Protein AF-0000000079406672 (afdb_homodimer)

Foldseek 3Di:
DPPPPPPPPPPPPPPPQDDKDKDFDDDDDDDPQQAKDKGKIFIDQVQPDQPKWKWKWWDDVPDDIDTQATPQFHGDPPHDPQWGWHDDRRMIMIMGGRDDPRSPTDMDIDTDRDDD/DPPPPPPPPPPPPPPPQDDKDKDFDDDDDDDPQQAKDKGKIFIDQPQPDQPKWKWKWWDDVPDDIDTQATPQFHGDPPHDPQWGWHDDRRMIMIMGGRDDPRSPTDMDIDTDRDDD

Radius of gyration: 20.67 Å; Cα contacts (8 Å, |Δi|>4): 565; chains: 2; bounding box: 34×95×64 Å

Organism: Sphenodon punctatus (NCBI:txid8508)

pLDDT: mean 76.9, std 18.08, range [41.56, 97.5]

Sequence (232 aa):
MAQTLLLLMLLTYCSDSSSQQLLSQKSQEVVSPGGTVTLSCILSSGAIGDGNHPLWLQQRQGSVPRLLVYATSTRATGVPERFTGSRSGNTMSLTITGALAEDDADYYCSVWTGSAMAQTLLLLMLLTYCSDSSSQQLLSQKSQEVVSPGGTVTLSCILSSGAIGDGNHPLWLQQRQGSVPRLLVYATSTRATGVPERFTGSRSGNTMSLTITGALAEDDADYYCSVWTGSA

Solvent-accessible surface area (backbone atoms only — not comparable to full-atom values): 12573 Å² total; per-residue (Å²): 134,82,77,76,76,75,74,76,74,74,73,72,76,74,51,68,60,49,71,20,37,33,35,15,40,28,28,65,46,85,66,58,72,57,31,73,50,75,49,47,36,34,43,37,78,85,43,63,44,98,80,46,51,44,35,34,34,40,28,39,88,96,49,76,70,39,74,40,29,32,75,43,52,40,64,35,91,90,51,62,83,42,56,45,37,40,73,57,94,49,36,36,35,43,34,34,47,58,32,49,77,84,54,50,27,39,32,28,42,28,40,56,20,29,34,58,132,82,76,75,75,75,74,74,75,73,75,71,76,73,50,67,58,50,70,22,36,34,35,14,39,28,28,63,46,87,67,59,74,57,32,71,49,75,48,48,34,34,41,38,80,84,44,63,45,98,80,46,50,45,36,34,35,40,29,38,87,96,49,76,70,40,73,38,28,32,75,42,53,41,63,36,91,91,51,62,83,42,55,45,37,39,74,56,94,50,36,37,36,42,35,33,45,57,33,50,79,84,56,50,26,39,32,29,43,28,40,59,21,28,34,57

Secondary structure (DSSP, 8-state):
------------------EEEEEEE-EE----TT--EEEEEEE-GGG--TT-PPPEEEE-TTS--EEEEETTTEEPTT--TTEEEEEETTEEEEEESS--GGG-SEEEEEEEEEE-/------------------EEEEEEE-EE----TT--EEEEEEE-GGG--TT-PPPEEEE-TTS--EEEEETTTEEPTT--TTEEEEEETTEEEEEESS--GGG-SEEEEEEEEEE-

Structure (mmCIF, N/CA/C/O backbone):
data_AF-0000000079406672-model_v1
#
loop_
_entity.id
_entity.type
_entity.pdbx_description
1 polymer 'Ig-like domain-containing protein'
#
loop_
_atom_site.group_PDB
_atom_site.id
_atom_site.type_symbol
_atom_site.label_atom_id
_atom_site.label_alt_id
_atom_site.label_comp_id
_atom_site.label_asym_id
_atom_site.label_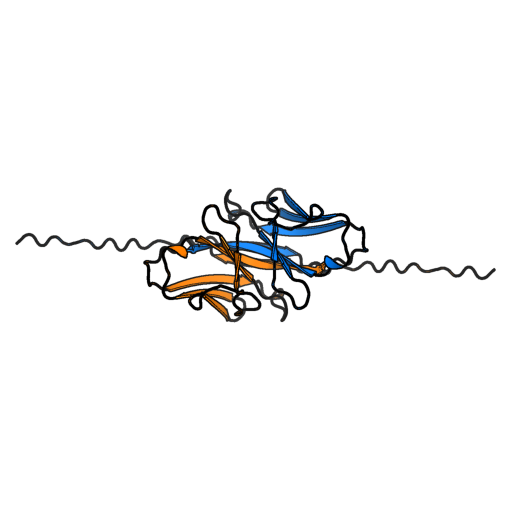entity_id
_atom_site.label_seq_id
_atom_site.pdbx_PDB_ins_code
_atom_site.Cartn_x
_atom_site.Cartn_y
_atom_site.Cartn_z
_atom_site.occupancy
_atom_site.B_iso_or_equiv
_atom_site.auth_seq_id
_atom_site.auth_comp_id
_atom_site.auth_asym_id
_atom_site.auth_atom_id
_atom_site.pdbx_PDB_model_num
ATOM 1 N N . MET A 1 1 ? 4.117 49.25 30.875 1 48.66 1 MET A N 1
ATOM 2 C CA . MET A 1 1 ? 3.543 48.594 29.703 1 48.66 1 MET A CA 1
ATOM 3 C C . MET A 1 1 ? 4.43 47.438 29.219 1 48.66 1 MET A C 1
ATOM 5 O O . MET A 1 1 ? 5.492 47.688 28.641 1 48.66 1 MET A O 1
ATOM 9 N N . ALA A 1 2 ? 4.543 46.375 29.984 1 54.47 2 ALA A N 1
ATO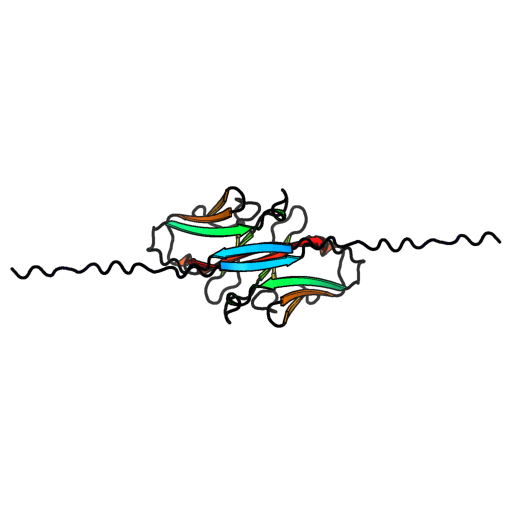M 10 C CA . ALA A 1 2 ? 5.379 45.188 29.766 1 54.47 2 ALA A CA 1
ATOM 11 C C . ALA A 1 2 ? 4.973 44.469 28.5 1 54.47 2 ALA A C 1
ATOM 13 O O . ALA A 1 2 ? 3.816 44.062 28.344 1 54.47 2 ALA A O 1
ATOM 14 N N . GLN A 1 3 ? 5.547 44.875 27.344 1 57.75 3 GLN A N 1
ATOM 15 C CA . GLN A 1 3 ? 5.367 44.219 26.062 1 57.75 3 GLN A CA 1
ATOM 16 C C . GLN A 1 3 ? 5.707 42.719 26.156 1 57.75 3 GLN A C 1
ATOM 18 O O . GLN A 1 3 ? 6.828 42.375 26.531 1 57.75 3 GLN A O 1
ATOM 23 N N . THR A 1 4 ? 4.773 41.844 26.641 1 55.16 4 THR A N 1
ATOM 24 C CA . THR A 1 4 ? 4.934 40.406 26.516 1 55.16 4 THR A CA 1
ATOM 25 C C . THR A 1 4 ? 5.262 40 25.078 1 55.16 4 THR A C 1
ATOM 27 O O . THR A 1 4 ? 4.461 40.25 24.172 1 55.16 4 THR A O 1
ATOM 30 N N . LEU A 1 5 ? 6.5 40.125 24.656 1 52.69 5 LEU A N 1
ATOM 31 C CA . LEU A 1 5 ? 6.965 39.5 23.422 1 52.69 5 LEU A CA 1
ATOM 32 C C . LEU A 1 5 ? 6.496 38.031 23.344 1 52.69 5 LEU A C 1
ATOM 34 O O . LEU A 1 5 ? 6.895 37.188 24.156 1 52.69 5 LEU A O 1
ATOM 38 N N . LEU A 1 6 ? 5.191 37.844 23.031 1 50.66 6 LEU A N 1
ATOM 39 C CA . LEU A 1 6 ? 4.738 36.531 22.641 1 50.66 6 LEU A CA 1
ATOM 40 C C . LEU A 1 6 ? 5.684 35.906 21.609 1 50.66 6 LEU A C 1
ATOM 42 O O . LEU A 1 6 ? 5.77 36.375 20.484 1 50.66 6 LEU A O 1
ATOM 46 N N . LEU A 1 7 ? 6.863 35.5 22.047 1 48.69 7 LEU A N 1
ATOM 47 C CA . LEU A 1 7 ? 7.711 34.656 21.219 1 48.69 7 LEU A CA 1
ATOM 48 C C . LEU A 1 7 ? 6.91 33.5 20.609 1 48.69 7 LEU A C 1
ATOM 50 O O . LEU A 1 7 ? 6.453 32.625 21.328 1 48.69 7 LEU A O 1
ATOM 54 N N . LEU A 1 8 ? 6.145 33.812 19.516 1 47.94 8 LEU A N 1
ATOM 55 C CA . LEU A 1 8 ? 5.594 32.75 18.672 1 47.94 8 LEU A CA 1
ATOM 56 C C . LEU A 1 8 ? 6.672 31.75 18.266 1 47.94 8 LEU A C 1
ATOM 58 O O . LEU A 1 8 ? 7.574 32.094 17.5 1 47.94 8 LEU A O 1
ATOM 62 N N . MET A 1 9 ? 7.125 30.906 19.172 1 43.91 9 MET A N 1
ATOM 63 C CA . MET A 1 9 ? 7.98 29.781 18.781 1 43.91 9 MET A CA 1
ATOM 64 C C . MET A 1 9 ? 7.438 29.078 17.547 1 43.91 9 MET A C 1
ATOM 66 O O . MET A 1 9 ? 6.383 28.453 17.594 1 43.91 9 MET A O 1
ATOM 70 N N . LEU A 1 10 ? 7.703 29.656 16.391 1 44.91 10 LEU A N 1
ATOM 71 C CA . LEU A 1 10 ? 7.523 28.891 15.164 1 44.91 10 LEU A CA 1
ATOM 72 C C . LEU A 1 10 ? 8.242 27.547 15.258 1 44.91 10 LEU A C 1
ATOM 74 O O . LEU A 1 10 ? 9.477 27.5 15.273 1 44.91 10 LEU A O 1
ATOM 78 N N . LEU A 1 11 ? 7.773 26.594 16.094 1 41.75 11 LEU A N 1
ATOM 79 C CA . LEU A 1 11 ? 8.258 25.219 15.977 1 41.75 11 LEU A CA 1
ATOM 80 C C . LEU A 1 11 ? 8.438 24.844 14.508 1 41.75 11 LEU A C 1
ATOM 82 O O . LEU A 1 11 ? 7.457 24.719 13.766 1 41.75 11 LEU A O 1
ATOM 86 N N . THR A 1 12 ? 9.484 25.297 13.906 1 42.12 12 THR A N 1
ATOM 87 C CA . THR A 1 12 ? 9.883 24.703 12.633 1 42.12 12 THR A CA 1
ATOM 88 C C . THR A 1 12 ? 10.047 23.203 12.766 1 42.12 12 THR A C 1
ATOM 90 O O . THR A 1 12 ? 10.875 22.719 13.539 1 42.12 12 THR A O 1
ATOM 93 N N . TYR A 1 13 ? 8.914 22.438 12.812 1 41.59 13 TYR A N 1
ATOM 94 C CA . TYR A 1 13 ? 8.977 21 12.617 1 41.59 13 TYR A CA 1
ATOM 95 C C . TYR A 1 13 ? 9.992 20.641 11.539 1 41.59 13 TYR A C 1
ATOM 97 O O . TYR A 1 13 ? 9.82 21 10.367 1 41.59 13 TYR A O 1
ATOM 105 N N . CYS A 1 14 ? 11.273 20.562 11.898 1 43.53 14 CYS A N 1
ATOM 106 C CA . CYS A 1 14 ? 12.305 19.984 11.047 1 43.53 14 CYS A CA 1
ATOM 107 C C . CYS A 1 14 ? 11.93 18.562 10.602 1 43.53 14 CYS A C 1
ATOM 109 O O . CYS A 1 14 ? 11.789 17.672 11.438 1 43.53 14 CYS A O 1
ATOM 111 N N . SER A 1 15 ? 11.109 18.469 9.609 1 45.41 15 SER A N 1
ATOM 112 C CA . SER A 1 15 ? 10.836 17.188 8.969 1 45.41 15 SER A CA 1
ATOM 113 C C . SER A 1 15 ? 12.125 16.453 8.625 1 45.41 15 SER A C 1
ATOM 115 O O . SER A 1 15 ? 12.93 16.953 7.832 1 45.41 15 SER A O 1
ATOM 117 N N . ASP A 1 16 ? 12.852 15.891 9.625 1 46.66 16 ASP A N 1
ATOM 118 C CA . ASP A 1 16 ? 13.922 14.969 9.266 1 46.66 16 ASP A CA 1
ATOM 119 C C . ASP A 1 16 ? 13.484 14.008 8.164 1 46.66 16 ASP A C 1
ATOM 121 O O . ASP A 1 16 ? 12.5 13.273 8.328 1 46.66 16 ASP A O 1
ATOM 125 N N . SER A 1 17 ? 13.602 14.43 6.902 1 52.06 17 SER A N 1
ATOM 126 C CA . SER A 1 17 ? 13.227 13.625 5.742 1 52.06 17 SER A CA 1
ATOM 127 C C . SER A 1 17 ? 14.25 12.523 5.484 1 52.06 17 SER A C 1
ATOM 129 O O . SER A 1 17 ? 15.422 12.805 5.23 1 52.06 17 SER A O 1
ATOM 131 N N . SER A 1 18 ? 14.195 11.398 6.277 1 57.09 18 SER A N 1
ATOM 132 C CA . SER A 1 18 ? 14.992 10.25 5.852 1 57.09 18 SER A CA 1
ATOM 133 C C . SER A 1 18 ? 14.344 9.539 4.672 1 57.09 18 SER A C 1
ATOM 135 O O . SER A 1 18 ? 13.109 9.484 4.574 1 57.09 18 SER A O 1
ATOM 137 N N . SER A 1 19 ? 15.133 9.461 3.582 1 60.38 19 SER A N 1
ATOM 138 C CA . SER A 1 19 ? 14.672 8.766 2.383 1 60.38 19 SER A CA 1
ATOM 139 C C . SER A 1 19 ? 14.602 7.258 2.609 1 60.38 19 SER A C 1
ATOM 141 O O . SER A 1 19 ? 15.469 6.684 3.268 1 60.38 19 SER A O 1
ATOM 143 N N . GLN A 1 20 ? 13.43 6.762 2.645 1 65.94 20 GLN A N 1
ATOM 144 C CA . GLN A 1 20 ? 13.273 5.312 2.627 1 65.94 20 GLN A CA 1
ATOM 145 C C . GLN A 1 20 ? 13.18 4.785 1.197 1 65.94 20 GLN A C 1
ATOM 147 O O . GLN A 1 20 ? 12.555 5.41 0.341 1 65.94 20 GLN A O 1
ATOM 152 N N . GLN A 1 21 ? 14.086 3.752 1.029 1 65.44 21 GLN A N 1
ATOM 153 C CA . GLN A 1 21 ? 14.109 3.154 -0.302 1 65.44 21 GLN A CA 1
ATOM 154 C C . GLN A 1 21 ? 13.5 1.757 -0.29 1 65.44 21 GLN A C 1
ATOM 156 O O . GLN A 1 21 ? 13.727 0.982 0.643 1 65.44 21 GLN A O 1
ATOM 161 N N . LEU A 1 22 ? 12.477 1.677 -1.023 1 66.19 22 LEU A N 1
ATOM 162 C CA . LEU A 1 22 ? 11.93 0.352 -1.292 1 66.19 22 LEU A CA 1
ATOM 163 C C . LEU A 1 22 ? 12.328 -0.13 -2.684 1 66.19 22 LEU A C 1
ATOM 165 O O . LEU A 1 22 ? 12.141 0.584 -3.67 1 66.19 22 LEU A O 1
ATOM 169 N N . LEU A 1 23 ? 13.109 -1.229 -2.562 1 63.53 23 LEU A N 1
ATOM 170 C CA . LEU A 1 23 ? 13.492 -1.867 -3.816 1 63.53 23 LEU A CA 1
ATOM 171 C C . LEU A 1 23 ? 12.609 -3.076 -4.105 1 63.53 23 LEU A C 1
ATOM 173 O O . LEU A 1 23 ? 12.484 -3.973 -3.268 1 63.53 23 LEU A O 1
ATOM 177 N N . SER A 1 24 ? 11.789 -2.781 -5.098 1 65.5 24 SER A N 1
ATOM 178 C CA . SER A 1 24 ? 10.969 -3.926 -5.488 1 65.5 24 SER A CA 1
ATOM 179 C C . SER A 1 24 ? 11.484 -4.555 -6.777 1 65.5 24 SER A C 1
ATOM 181 O O . SER A 1 24 ? 11.938 -3.852 -7.68 1 65.5 24 SER A O 1
ATOM 183 N N . GLN A 1 25 ? 11.773 -5.891 -6.621 1 59.69 25 GLN A N 1
ATOM 184 C CA . GLN A 1 25 ? 12.125 -6.637 -7.824 1 59.69 25 GLN A CA 1
ATOM 185 C C . GLN A 1 25 ? 10.883 -7.047 -8.602 1 59.69 25 GLN A C 1
ATOM 187 O O . GLN A 1 25 ? 10.055 -7.809 -8.102 1 59.69 25 GLN A O 1
ATOM 192 N N . LYS A 1 26 ? 10.719 -6.238 -9.812 1 59.81 26 LYS A N 1
ATOM 193 C CA . LYS A 1 26 ? 9.594 -6.586 -10.68 1 59.81 26 LYS A CA 1
ATOM 194 C C . LYS A 1 26 ? 9.664 -8.047 -11.102 1 59.81 26 LYS A C 1
ATOM 196 O O . LYS A 1 26 ? 10.711 -8.531 -11.531 1 59.81 26 LYS A O 1
ATOM 201 N N . SER A 1 27 ? 8.711 -8.758 -10.672 1 62.88 27 SER A N 1
ATOM 202 C CA . SER A 1 27 ? 8.711 -10.141 -11.148 1 62.88 27 SER A CA 1
ATOM 203 C C . SER A 1 27 ? 7.344 -10.531 -11.703 1 62.88 27 SER A C 1
ATOM 205 O O . SER A 1 27 ? 6.316 -10.008 -11.266 1 62.88 27 SER A O 1
ATOM 207 N N . GLN A 1 28 ? 7.312 -10.891 -12.977 1 64.62 28 GLN A N 1
ATOM 208 C CA . GLN A 1 28 ? 6.145 -11.609 -13.469 1 64.62 28 GLN A CA 1
ATOM 209 C C . GLN A 1 28 ? 6.281 -13.109 -13.234 1 64.62 28 GLN A C 1
ATOM 211 O O . GLN A 1 28 ? 7.109 -13.773 -13.859 1 64.62 28 GLN A O 1
ATOM 216 N N . GLU A 1 29 ? 5.656 -13.555 -12.125 1 66.88 29 GLU A N 1
ATOM 217 C CA . GLU A 1 29 ? 5.723 -14.977 -11.797 1 66.88 29 GLU A CA 1
ATOM 218 C C . GLU A 1 29 ? 4.488 -15.719 -12.305 1 66.88 29 GLU A C 1
ATOM 220 O O . GLU A 1 29 ? 3.355 -15.312 -12.023 1 66.88 29 GLU A O 1
ATOM 225 N N . VAL A 1 30 ? 4.691 -16.484 -13.328 1 68.75 30 VAL A N 1
ATOM 226 C CA . VAL A 1 30 ? 3.6 -17.328 -13.789 1 68.75 30 VAL A CA 1
ATOM 227 C C . VAL A 1 30 ? 3.652 -18.688 -13.078 1 68.75 30 VAL A C 1
ATOM 229 O O . VAL A 1 30 ? 4.641 -19.406 -13.195 1 68.75 30 VAL A O 1
ATOM 232 N N . VAL A 1 31 ? 2.744 -18.734 -12.195 1 71.56 31 VAL A N 1
ATOM 233 C CA . VAL A 1 31 ? 2.74 -20.016 -11.484 1 71.56 31 VAL A CA 1
ATOM 234 C C . VAL A 1 31 ? 1.477 -20.797 -11.828 1 71.56 31 VAL A C 1
ATOM 236 O O . VAL A 1 31 ? 0.439 -20.203 -12.141 1 71.56 31 VAL A O 1
ATOM 239 N N . SER A 1 32 ? 1.663 -22.094 -12.031 1 78.38 32 SER A N 1
ATOM 240 C CA . SER A 1 32 ? 0.515 -22.969 -12.234 1 78.38 32 SER A CA 1
ATOM 241 C C . SER A 1 32 ? -0.371 -23.016 -11 1 78.38 32 SER A C 1
ATOM 243 O O . SER A 1 32 ? 0.113 -22.844 -9.875 1 78.38 32 SER A O 1
ATOM 245 N N . PRO A 1 33 ? -1.662 -23.156 -11.297 1 83.12 33 PRO A N 1
ATOM 246 C CA . PRO A 1 33 ? -2.535 -23.328 -10.141 1 83.12 33 PRO A CA 1
ATOM 247 C C . PRO A 1 33 ? -2.033 -24.422 -9.195 1 83.12 33 PRO A C 1
ATOM 249 O O . PRO A 1 33 ? -1.554 -25.469 -9.641 1 83.12 33 PRO A O 1
ATOM 252 N N . GLY A 1 34 ? -2.076 -24.125 -7.941 1 88.38 34 GLY A N 1
ATOM 253 C CA . GLY A 1 34 ? -1.59 -25.047 -6.93 1 88.38 34 GLY A CA 1
ATOM 254 C C . GLY A 1 34 ? -0.139 -24.812 -6.555 1 88.38 34 GLY A C 1
ATOM 255 O O . GLY A 1 34 ? 0.344 -25.344 -5.555 1 88.38 34 GLY A O 1
ATOM 256 N N . GLY A 1 35 ? 0.451 -23.984 -7.297 1 90.12 35 GLY A N 1
ATOM 257 C CA . GLY A 1 35 ? 1.859 -23.703 -7.066 1 90.12 35 GLY A CA 1
ATOM 258 C C . GLY A 1 35 ? 2.092 -22.672 -5.98 1 90.12 35 GLY A C 1
ATOM 259 O O . GLY A 1 35 ? 1.14 -22.172 -5.379 1 90.12 35 GLY A O 1
ATOM 260 N N . THR A 1 36 ? 3.334 -22.453 -5.613 1 91.5 36 THR A N 1
ATOM 261 C CA . THR A 1 36 ? 3.74 -21.469 -4.613 1 91.5 36 THR A CA 1
ATOM 262 C C . THR A 1 36 ? 4.566 -20.359 -5.25 1 91.5 36 THR A C 1
ATOM 264 O O . THR A 1 36 ? 5.457 -20.625 -6.059 1 91.5 36 THR A O 1
ATOM 267 N N . VAL A 1 37 ? 4.176 -19.172 -4.93 1 89.69 37 VAL A N 1
ATOM 268 C CA . VAL A 1 37 ? 4.926 -18.031 -5.422 1 89.69 37 VAL A CA 1
ATOM 269 C C . VAL A 1 37 ? 5.297 -17.109 -4.254 1 89.69 37 VAL A C 1
ATOM 271 O O . VAL A 1 37 ? 4.512 -16.938 -3.318 1 89.69 37 VAL A O 1
ATOM 274 N N . THR A 1 38 ? 6.516 -16.547 -4.285 1 89.88 38 THR A N 1
ATOM 275 C CA . THR A 1 38 ? 6.98 -15.594 -3.287 1 89.88 38 THR A CA 1
ATOM 276 C C . THR A 1 38 ? 7.434 -14.297 -3.953 1 89.88 38 THR A C 1
ATOM 278 O O . THR A 1 38 ? 8.266 -14.32 -4.863 1 89.88 38 THR A O 1
ATOM 281 N N . LEU A 1 39 ? 6.848 -13.266 -3.584 1 87.25 39 LEU A N 1
ATOM 282 C CA . LEU A 1 39 ? 7.23 -11.93 -4.023 1 87.25 39 LEU A CA 1
ATOM 283 C C . LEU A 1 39 ? 8.008 -11.195 -2.932 1 87.25 39 LEU A C 1
ATOM 285 O O . LEU A 1 39 ? 7.684 -11.32 -1.748 1 87.25 39 LEU A O 1
ATOM 289 N N . SER A 1 40 ? 9 -10.438 -3.301 1 83.25 40 SER A N 1
ATOM 290 C CA . SER A 1 40 ? 9.844 -9.812 -2.285 1 83.25 40 SER A CA 1
ATOM 291 C C . SER A 1 40 ? 10.07 -8.336 -2.588 1 83.25 40 SER A C 1
ATOM 293 O O . SER A 1 40 ? 10.133 -7.938 -3.752 1 83.25 40 SER A O 1
ATOM 295 N N . CYS A 1 41 ? 10.172 -7.605 -1.496 1 80.88 41 CYS A N 1
ATOM 296 C CA . CYS A 1 41 ? 10.586 -6.207 -1.507 1 80.88 41 CYS A CA 1
ATOM 297 C C . CYS A 1 41 ? 11.664 -5.949 -0.461 1 80.88 41 CYS A C 1
ATOM 299 O O . CYS A 1 41 ? 11.641 -6.543 0.619 1 80.88 41 CYS A O 1
ATOM 301 N N . ILE A 1 42 ? 12.609 -5.086 -0.888 1 77.44 42 ILE A N 1
ATOM 302 C CA . ILE A 1 42 ? 13.703 -4.793 0.027 1 77.44 42 ILE A CA 1
ATOM 303 C C . ILE A 1 42 ? 13.633 -3.334 0.47 1 77.44 42 ILE A C 1
ATOM 305 O O . ILE A 1 42 ? 13.586 -2.428 -0.365 1 77.44 42 ILE A O 1
ATOM 309 N N . LEU A 1 43 ? 13.523 -3.148 1.764 1 69.25 43 LEU A N 1
ATOM 310 C CA . LEU A 1 43 ? 13.508 -1.81 2.342 1 69.25 43 LEU A CA 1
ATOM 311 C C . LEU A 1 43 ? 14.914 -1.362 2.709 1 69.25 43 LEU A C 1
ATOM 313 O O . LEU A 1 43 ? 15.727 -2.166 3.18 1 69.25 43 LEU A O 1
ATOM 317 N N . SER A 1 44 ? 15.25 -0.224 2.246 1 65.5 44 SER A N 1
ATOM 318 C CA . SER A 1 44 ? 16.578 0.24 2.625 1 65.5 44 SER A CA 1
ATOM 319 C C . SER A 1 44 ? 16.719 0.34 4.141 1 65.5 44 SER A C 1
ATOM 321 O O . SER A 1 44 ? 15.719 0.45 4.855 1 65.5 44 SER A O 1
ATOM 323 N N . SER A 1 45 ? 17.844 -0.029 4.723 1 55.56 45 SER A N 1
ATOM 324 C CA . SER A 1 45 ? 18.25 -0.148 6.121 1 55.56 45 SER A CA 1
ATOM 325 C C . SER A 1 45 ? 17.547 0.892 6.992 1 55.56 45 SER A C 1
ATOM 327 O O . SER A 1 45 ? 17.125 0.593 8.109 1 55.56 45 SER A O 1
ATOM 329 N N . GLY A 1 46 ? 17.656 2.072 6.758 1 50.88 46 GLY A N 1
ATOM 330 C CA . GLY A 1 46 ? 17.203 3.062 7.719 1 50.88 46 GLY A CA 1
ATOM 331 C C . GLY A 1 46 ? 15.695 3.143 7.824 1 50.88 46 GLY A C 1
ATOM 332 O O . GLY A 1 46 ? 15.164 3.852 8.68 1 50.88 46 GLY A O 1
ATOM 333 N N . ALA A 1 47 ? 15.078 2.576 7.016 1 51.03 47 ALA A N 1
ATOM 334 C CA . ALA A 1 47 ? 13.641 2.816 6.969 1 51.03 47 ALA A CA 1
ATOM 335 C C . ALA A 1 47 ? 12.898 1.883 7.922 1 51.03 47 ALA A C 1
ATOM 337 O O . ALA A 1 47 ? 11.719 2.088 8.203 1 51.03 47 ALA A O 1
ATOM 338 N N . ILE A 1 48 ? 13.414 0.648 8.258 1 47.56 48 ILE A N 1
ATOM 339 C CA . ILE A 1 48 ? 12.633 -0.362 8.961 1 47.56 48 ILE A CA 1
ATOM 340 C C . ILE A 1 48 ? 12.547 -0.004 10.445 1 47.56 48 ILE A C 1
ATOM 342 O O . ILE A 1 48 ? 13.5 -0.206 11.195 1 47.56 48 ILE A O 1
ATOM 346 N N . GLY A 1 49 ? 12.312 1.153 10.734 1 44.78 49 GLY A N 1
ATOM 347 C CA . GLY A 1 49 ? 12.055 1.146 12.164 1 44.78 49 GLY A CA 1
ATOM 348 C C . GLY A 1 49 ? 10.859 0.294 12.555 1 44.78 49 GLY A C 1
ATOM 349 O O . GLY A 1 49 ? 10.102 -0.146 11.688 1 44.78 49 GLY A O 1
ATOM 350 N N . ASP A 1 50 ? 10.82 -0.224 13.672 1 47.16 50 ASP A N 1
ATOM 351 C CA . ASP A 1 50 ? 9.844 -1.086 14.336 1 47.16 50 ASP A CA 1
ATOM 352 C C . ASP A 1 50 ? 8.43 -0.818 13.82 1 47.16 50 ASP A C 1
ATOM 354 O O . ASP A 1 50 ? 7.59 -1.72 13.797 1 47.16 50 ASP A O 1
ATOM 358 N N . GLY A 1 51 ? 8.18 0.341 13.375 1 48.78 51 GLY A N 1
ATOM 359 C CA . GLY A 1 51 ? 6.809 0.735 13.125 1 48.78 51 GLY A CA 1
ATOM 360 C C . GLY A 1 51 ? 6.465 0.787 11.648 1 48.78 51 GLY A C 1
ATOM 361 O O . GLY A 1 51 ? 5.312 1.028 11.281 1 48.78 51 GLY A O 1
ATOM 362 N N . ASN A 1 52 ? 7.48 0.638 10.781 1 53.78 52 ASN A N 1
ATOM 363 C CA . ASN A 1 52 ? 7.227 0.917 9.375 1 53.78 52 ASN A CA 1
ATOM 364 C C . ASN A 1 52 ? 6.996 -0.366 8.578 1 53.78 52 ASN A C 1
ATOM 366 O O . ASN A 1 52 ? 7.945 -0.98 8.094 1 53.78 52 ASN A O 1
ATOM 370 N N . HIS A 1 53 ? 5.93 -1.043 8.859 1 59.28 53 HIS A N 1
ATOM 371 C CA . HIS A 1 53 ? 5.719 -2.348 8.242 1 59.28 53 HIS A CA 1
ATOM 372 C C . HIS A 1 53 ? 5.105 -2.209 6.855 1 59.28 53 HIS A C 1
ATOM 374 O O . HIS A 1 53 ? 4.16 -1.441 6.664 1 59.28 53 HIS A O 1
ATOM 380 N N . PRO A 1 54 ? 5.832 -2.762 5.906 1 71.25 54 PRO A N 1
ATOM 381 C CA . PRO A 1 54 ? 5.273 -2.73 4.551 1 71.25 54 PRO A CA 1
ATOM 382 C C . PRO A 1 54 ? 3.914 -3.418 4.461 1 71.25 54 PRO A C 1
ATOM 384 O O . PRO A 1 54 ? 3.609 -4.305 5.262 1 71.25 54 PRO A O 1
ATOM 387 N N . LEU A 1 55 ? 3.027 -2.875 3.775 1 89 55 LEU A N 1
ATOM 388 C CA . LEU A 1 55 ? 1.716 -3.391 3.396 1 89 55 LEU A CA 1
ATOM 389 C C . LEU A 1 55 ? 1.758 -4.016 2.006 1 89 55 LEU A C 1
ATOM 391 O O . LEU A 1 55 ? 2.479 -3.535 1.127 1 89 55 LEU A O 1
ATOM 395 N N . TRP A 1 56 ? 1.083 -5.188 1.909 1 92.56 56 TRP A N 1
ATOM 396 C CA . TRP A 1 56 ? 0.944 -5.82 0.601 1 92.56 56 TRP A CA 1
ATOM 397 C C . TRP A 1 56 ? -0.453 -5.594 0.033 1 92.56 56 TRP A C 1
ATOM 399 O O . TRP A 1 56 ? -1.451 -5.773 0.733 1 92.56 56 TRP A O 1
ATOM 409 N N . LEU A 1 57 ? -0.416 -5.203 -1.242 1 93.62 57 LEU A N 1
ATOM 410 C CA . LEU A 1 57 ? -1.68 -4.98 -1.935 1 93.62 57 LEU A CA 1
ATOM 411 C C . LEU A 1 57 ? -1.765 -5.828 -3.199 1 93.62 57 LEU A C 1
ATOM 413 O O . LEU A 1 57 ? -0.74 -6.152 -3.803 1 93.62 57 LEU A O 1
ATOM 417 N N . GLN A 1 58 ? -2.963 -6.164 -3.498 1 94.06 58 GLN A N 1
ATOM 418 C CA . GLN A 1 58 ? -3.26 -6.914 -4.715 1 94.06 58 GLN A CA 1
ATOM 419 C C . GLN A 1 58 ? -4.254 -6.164 -5.594 1 94.06 58 GLN A C 1
ATOM 421 O O . GLN A 1 58 ? -5.234 -5.605 -5.098 1 94.06 58 GLN A O 1
ATOM 426 N N . GLN A 1 59 ? -3.934 -6.145 -6.902 1 91.75 59 GLN A N 1
ATOM 427 C CA . GLN A 1 59 ? -4.895 -5.559 -7.836 1 91.75 59 GLN A CA 1
ATOM 428 C C . GLN A 1 59 ? -5.141 -6.484 -9.023 1 91.75 59 GLN A C 1
ATOM 430 O O . GLN A 1 59 ? -4.258 -6.684 -9.859 1 91.75 59 GLN A O 1
ATOM 435 N N . ARG A 1 60 ? -6.336 -7.023 -8.93 1 91.75 60 ARG A N 1
ATOM 436 C CA . ARG A 1 60 ? -6.762 -7.797 -10.094 1 91.75 60 ARG A CA 1
ATOM 437 C C . ARG A 1 60 ? -7.145 -6.879 -11.25 1 91.75 60 ARG A C 1
ATOM 439 O O . ARG A 1 60 ? -7.469 -5.707 -11.047 1 91.75 60 ARG A O 1
ATOM 446 N N . GLN A 1 61 ? -7.062 -7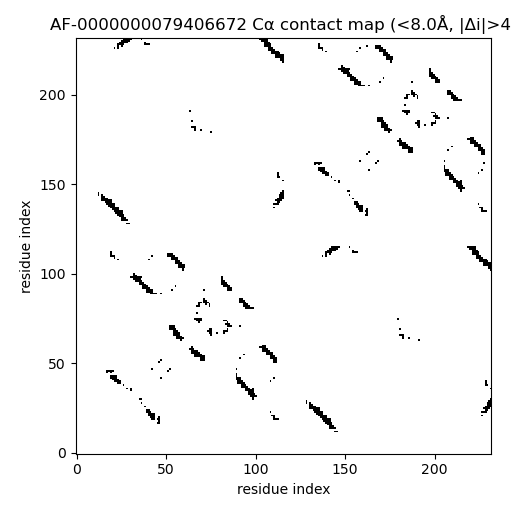.434 -12.445 1 88.69 61 GLN A N 1
ATOM 447 C CA . GLN A 1 61 ? -7.398 -6.633 -13.617 1 88.69 61 GLN A CA 1
ATOM 448 C C . GLN A 1 61 ? -8.812 -6.074 -13.508 1 88.69 61 GLN A C 1
ATOM 450 O O . GLN A 1 61 ? -9.766 -6.82 -13.258 1 88.69 61 GLN A O 1
ATOM 455 N N . GLY A 1 62 ? -8.891 -4.73 -13.594 1 88.12 62 GLY A N 1
ATOM 456 C CA . GLY A 1 62 ? -10.195 -4.086 -13.609 1 88.12 62 GLY A CA 1
ATOM 457 C C . GLY A 1 62 ? -10.781 -3.91 -12.219 1 88.12 62 GLY A C 1
ATOM 458 O O . GLY A 1 62 ? -11.938 -3.496 -12.078 1 88.12 62 GLY A O 1
ATOM 459 N N . SER A 1 63 ? -10.094 -4.207 -11.195 1 92.88 63 SER A N 1
ATOM 460 C CA . SER A 1 63 ? -10.617 -4.129 -9.836 1 92.88 63 SER A CA 1
ATOM 461 C C . SER A 1 63 ? -9.875 -3.078 -9.016 1 92.88 63 SER A C 1
ATOM 463 O O . SER A 1 63 ? -8.812 -2.609 -9.422 1 92.88 63 SER A O 1
ATOM 465 N N . VAL A 1 64 ? -10.508 -2.709 -7.965 1 93.75 64 VAL A N 1
ATOM 466 C CA . VAL A 1 64 ? -9.859 -1.835 -6.988 1 93.75 64 VAL A CA 1
ATOM 467 C C . VAL A 1 64 ? -8.812 -2.619 -6.207 1 93.75 64 VAL A C 1
ATOM 469 O O . VAL A 1 64 ? -9.039 -3.768 -5.824 1 93.75 64 VAL A O 1
ATOM 472 N N . PRO A 1 65 ? -7.676 -2.006 -6.016 1 94.31 65 PRO A N 1
ATOM 473 C CA . PRO A 1 65 ? -6.684 -2.693 -5.188 1 94.31 65 PRO A CA 1
ATOM 474 C C . PRO A 1 65 ? -7.223 -3.059 -3.805 1 94.31 65 PRO A C 1
ATOM 476 O O . PRO A 1 65 ? -7.992 -2.295 -3.217 1 94.31 65 PRO A O 1
ATOM 479 N N . ARG A 1 66 ? -6.738 -4.199 -3.289 1 95.56 66 ARG A N 1
ATOM 480 C CA . ARG A 1 66 ? -7.156 -4.602 -1.948 1 95.56 66 ARG A CA 1
ATOM 481 C C . ARG A 1 66 ? -5.949 -4.918 -1.072 1 95.56 66 ARG A C 1
ATOM 483 O O . ARG A 1 66 ? -4.926 -5.406 -1.563 1 95.56 66 ARG A O 1
ATOM 490 N N . LEU A 1 67 ? -6.203 -4.676 0.175 1 96.5 67 LEU A N 1
ATOM 491 C CA . LEU A 1 67 ? -5.168 -4.973 1.158 1 96.5 67 LEU A CA 1
ATOM 492 C C . LEU A 1 67 ? -5.094 -6.473 1.434 1 96.5 67 LEU A C 1
ATOM 494 O O . LEU A 1 67 ? -6.121 -7.117 1.656 1 96.5 67 LEU A O 1
ATOM 498 N N . LEU A 1 68 ? -3.91 -7.012 1.392 1 96.62 68 LEU A N 1
ATOM 499 C CA . LEU A 1 68 ? -3.725 -8.43 1.682 1 96.62 68 LEU A CA 1
ATOM 500 C C . LEU A 1 68 ? -3.146 -8.625 3.078 1 96.62 68 LEU A C 1
ATOM 502 O O . LEU A 1 68 ? -3.779 -9.25 3.936 1 96.62 68 LEU A O 1
ATOM 506 N N . VAL A 1 69 ? -1.949 -8.086 3.266 1 94.94 69 VAL A N 1
ATOM 507 C CA . VAL A 1 69 ? -1.186 -8.312 4.484 1 94.94 69 VAL A CA 1
ATOM 508 C C . VAL A 1 69 ? -0.614 -6.996 4.996 1 94.94 69 VAL A C 1
ATOM 510 O O . VAL A 1 69 ? -0.127 -6.176 4.211 1 94.94 69 VAL A O 1
ATOM 513 N N . TYR A 1 70 ? -0.667 -6.773 6.242 1 92.56 70 TYR A N 1
ATOM 514 C CA . TYR A 1 70 ? -0.075 -5.605 6.883 1 92.56 70 TYR A CA 1
ATOM 515 C C . TYR A 1 70 ? 0.547 -5.973 8.227 1 92.56 70 TYR A C 1
ATOM 517 O O . TYR A 1 70 ? 0.383 -7.098 8.703 1 92.56 70 TYR A O 1
ATOM 525 N N . ALA A 1 71 ? 1.364 -5.051 8.781 1 87.94 71 ALA A N 1
ATOM 526 C CA . ALA A 1 71 ? 2.059 -5.348 10.031 1 87.94 71 ALA A CA 1
ATOM 527 C C . ALA A 1 71 ? 2.838 -6.656 9.93 1 87.94 71 ALA A C 1
ATOM 529 O O . ALA A 1 71 ? 2.73 -7.52 10.805 1 87.94 71 ALA A O 1
ATOM 530 N N . THR A 1 72 ? 3.512 -6.883 8.805 1 86.62 72 THR A N 1
ATOM 531 C CA . THR A 1 72 ? 4.43 -7.977 8.492 1 86.62 72 THR A CA 1
ATOM 532 C C . THR A 1 72 ? 3.66 -9.227 8.086 1 86.62 72 THR A C 1
ATOM 534 O O . THR A 1 72 ? 3.871 -9.773 7.004 1 86.62 72 THR A O 1
ATOM 537 N N . SER A 1 73 ? 2.68 -9.656 9 1 91.88 73 SER A N 1
ATOM 538 C CA . SER A 1 73 ? 2.082 -10.953 8.703 1 91.88 73 SER A CA 1
ATOM 539 C C . SER A 1 73 ? 0.583 -10.945 8.977 1 91.88 73 SER A C 1
ATOM 541 O O . SER A 1 73 ? -0.06 -12 8.969 1 91.88 73 SER A O 1
ATOM 543 N N . THR A 1 74 ? 0.016 -9.891 9.281 1 94.06 74 THR A N 1
ATOM 544 C CA . THR A 1 74 ? -1.413 -9.828 9.57 1 94.06 74 THR A CA 1
ATOM 545 C C . THR A 1 74 ? -2.225 -9.773 8.281 1 94.06 74 THR A C 1
ATOM 547 O O . THR A 1 74 ? -2.045 -8.859 7.469 1 94.06 74 THR A O 1
ATOM 550 N N . ARG A 1 75 ? -3.139 -10.703 8.148 1 96.62 75 ARG A N 1
ATOM 551 C CA . ARG A 1 75 ? -4.012 -10.719 6.977 1 96.62 75 ARG A CA 1
ATOM 552 C C . ARG A 1 75 ? -5.219 -9.812 7.188 1 96.62 75 ARG A C 1
ATOM 554 O O . ARG A 1 75 ? -5.816 -9.805 8.266 1 96.62 75 ARG A O 1
ATOM 561 N N . ALA A 1 76 ? -5.516 -9.086 6.156 1 96.25 76 ALA A N 1
ATOM 562 C CA . ALA A 1 76 ? -6.734 -8.281 6.219 1 96.25 76 ALA A CA 1
ATOM 563 C C . ALA A 1 76 ? -7.977 -9.164 6.234 1 96.25 76 ALA A C 1
ATOM 565 O O . ALA A 1 76 ? -7.91 -10.344 5.895 1 96.25 76 ALA A O 1
ATOM 566 N N . THR A 1 77 ? -9.07 -8.586 6.641 1 95.81 77 THR A N 1
ATOM 567 C CA . THR A 1 77 ? -10.328 -9.328 6.707 1 95.81 77 THR A CA 1
ATOM 568 C C . THR A 1 77 ? -10.68 -9.922 5.348 1 95.81 77 THR A C 1
ATOM 570 O O . THR A 1 77 ? -10.625 -9.227 4.328 1 95.81 77 THR A O 1
ATOM 573 N N . GLY A 1 78 ? -11.047 -11.203 5.301 1 96.5 78 GLY A N 1
ATOM 574 C CA . GLY A 1 78 ? -11.5 -11.875 4.09 1 96.5 78 GLY A CA 1
ATOM 575 C C . GLY A 1 78 ? -10.367 -12.422 3.254 1 96.5 78 GLY A C 1
ATOM 576 O O . GLY A 1 78 ? -10.594 -13.062 2.223 1 96.5 78 GLY A O 1
ATOM 577 N N . VAL A 1 79 ? -9.141 -12.172 3.611 1 97.44 79 VAL A N 1
ATOM 578 C CA . VAL A 1 79 ? -8 -12.68 2.85 1 97.44 79 VAL A CA 1
ATOM 579 C C . VAL A 1 79 ? -7.734 -14.133 3.219 1 97.44 79 VAL A C 1
ATOM 581 O O . VAL A 1 79 ? -7.555 -14.461 4.395 1 97.44 79 VAL A O 1
ATOM 584 N N . PRO A 1 80 ? -7.715 -15 2.23 1 97.5 80 PRO A N 1
ATOM 585 C CA . PRO A 1 80 ? -7.523 -16.422 2.514 1 97.5 80 PRO A CA 1
ATOM 586 C C . PRO A 1 80 ? -6.176 -16.719 3.168 1 97.5 80 PRO A C 1
ATOM 588 O O . PRO A 1 80 ? -5.242 -15.922 3.057 1 97.5 80 PRO A O 1
ATOM 591 N N . GLU A 1 81 ? -6.059 -17.938 3.775 1 96.94 81 GLU A N 1
ATOM 592 C CA . GLU A 1 81 ? -4.867 -18.359 4.516 1 96.94 81 GLU A CA 1
ATOM 593 C C . GLU A 1 81 ? -3.703 -18.641 3.572 1 96.94 81 GLU A C 1
ATOM 595 O O . GLU A 1 81 ? -2.553 -18.719 4.008 1 96.94 81 GLU A O 1
ATOM 600 N N . ARG A 1 82 ? -3.967 -18.781 2.33 1 96.25 82 ARG A N 1
ATOM 601 C CA . ARG A 1 82 ? -2.887 -19.094 1.401 1 96.25 82 ARG A CA 1
ATOM 602 C C . ARG A 1 82 ? -1.93 -17.922 1.248 1 96.25 82 ARG A C 1
ATOM 604 O O . ARG A 1 82 ? -0.824 -18.078 0.727 1 96.25 82 ARG A O 1
ATOM 611 N N . PHE A 1 83 ? -2.41 -16.766 1.638 1 96.88 83 PHE A N 1
ATOM 612 C CA . PHE A 1 83 ? -1.523 -15.609 1.639 1 96.88 83 PHE A CA 1
ATOM 613 C C . PHE A 1 83 ? -0.809 -15.477 2.979 1 96.88 83 PHE A C 1
ATOM 615 O O . PHE A 1 83 ? -1.453 -15.406 4.027 1 96.88 83 PHE A O 1
ATOM 622 N N . THR A 1 84 ? 0.551 -15.367 2.918 1 96.19 84 THR A N 1
ATOM 623 C CA . THR A 1 84 ? 1.343 -15.195 4.129 1 96.19 84 THR A CA 1
ATOM 624 C C . THR A 1 84 ? 2.438 -14.148 3.916 1 96.19 84 THR A C 1
ATOM 626 O O . THR A 1 84 ? 3.086 -14.133 2.869 1 96.19 84 THR A O 1
ATOM 629 N N . GLY A 1 85 ? 2.525 -13.242 4.867 1 93.88 85 GLY A N 1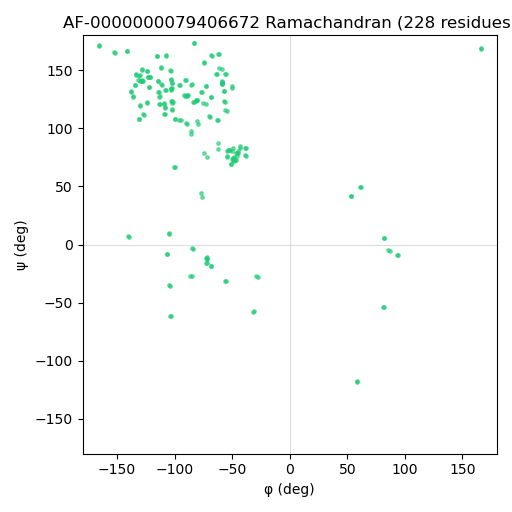
ATOM 630 C CA . GLY A 1 85 ? 3.604 -12.266 4.859 1 93.88 85 GLY A CA 1
ATOM 631 C C . GLY A 1 85 ? 4.695 -12.578 5.867 1 93.88 85 GLY A C 1
ATOM 632 O O . GLY A 1 85 ? 4.426 -13.141 6.926 1 93.88 85 GLY A O 1
ATOM 633 N N . SER A 1 86 ? 5.918 -12.133 5.484 1 90.5 86 SER A N 1
ATOM 634 C CA . SER A 1 86 ? 7.047 -12.32 6.391 1 90.5 86 SER A CA 1
ATOM 635 C C . SER A 1 86 ? 8.109 -11.25 6.172 1 90.5 86 SER A C 1
ATOM 637 O O . SER A 1 86 ? 8.055 -10.5 5.195 1 90.5 86 SER A O 1
ATOM 639 N N . ARG A 1 87 ? 9.016 -11.203 7.211 1 86.62 87 ARG A N 1
ATOM 640 C CA . ARG A 1 87 ? 10.141 -10.289 7.125 1 86.62 87 ARG A CA 1
ATOM 641 C C . ARG A 1 87 ? 11.43 -10.961 7.582 1 86.62 87 ARG A C 1
ATOM 643 O O . ARG A 1 87 ? 11.453 -11.633 8.617 1 86.62 87 ARG A O 1
ATOM 650 N N . SER A 1 88 ? 12.422 -10.875 6.754 1 84.88 88 SER A N 1
ATOM 651 C CA . SER A 1 88 ? 13.781 -11.289 7.094 1 84.88 88 SER A CA 1
ATOM 652 C C . SER A 1 88 ? 14.789 -10.18 6.82 1 84.88 88 SER A C 1
ATOM 654 O O . SER A 1 88 ? 15.039 -9.836 5.664 1 84.88 88 SER A O 1
ATOM 656 N N . GLY A 1 89 ? 15.398 -9.617 8.008 1 82 89 GLY A N 1
ATOM 657 C CA . GLY A 1 89 ? 16.219 -8.438 7.805 1 82 89 GLY A CA 1
ATOM 658 C C . GLY A 1 89 ? 15.461 -7.289 7.172 1 82 89 GLY A C 1
ATOM 659 O O . GLY A 1 89 ? 14.414 -6.871 7.676 1 82 89 GLY A O 1
ATOM 660 N N . ASN A 1 90 ? 15.961 -6.879 5.895 1 79.5 90 ASN A N 1
ATOM 661 C CA . ASN A 1 90 ? 15.305 -5.77 5.199 1 79.5 90 ASN A CA 1
ATOM 662 C C . ASN A 1 90 ? 14.438 -6.266 4.047 1 79.5 90 ASN A C 1
ATOM 664 O O . ASN A 1 90 ? 13.914 -5.461 3.271 1 79.5 90 ASN A O 1
ATOM 668 N N . THR A 1 91 ? 14.281 -7.582 4.027 1 83.62 91 THR A N 1
ATOM 669 C CA . THR A 1 91 ? 13.484 -8.156 2.949 1 83.62 91 THR A CA 1
ATOM 670 C C . THR A 1 91 ? 12.086 -8.516 3.439 1 83.62 91 THR A C 1
ATOM 672 O O . THR A 1 91 ? 11.93 -9.258 4.41 1 83.62 91 THR A O 1
ATOM 675 N N . MET A 1 92 ? 11.117 -7.965 2.77 1 85.06 92 MET A N 1
ATOM 676 C CA . MET A 1 92 ? 9.719 -8.312 3.004 1 85.06 92 MET A CA 1
ATOM 677 C C . MET A 1 92 ? 9.195 -9.234 1.907 1 85.06 92 MET A C 1
ATOM 679 O O . MET A 1 92 ? 9.492 -9.031 0.727 1 85.06 92 MET A O 1
ATOM 683 N N . SER A 1 93 ? 8.477 -10.281 2.389 1 88.75 93 SER A N 1
ATOM 684 C CA . SER A 1 93 ? 8.016 -11.25 1.403 1 88.75 93 SER A CA 1
ATOM 685 C C . SER A 1 93 ? 6.523 -11.516 1.545 1 88.75 93 SER A C 1
ATOM 687 O O . SER A 1 93 ? 6 -11.57 2.66 1 88.75 93 SER A O 1
ATOM 689 N N . LEU A 1 94 ? 5.883 -11.648 0.463 1 92.62 94 LEU A N 1
ATOM 690 C CA . LEU A 1 94 ? 4.535 -12.195 0.36 1 92.62 94 LEU A CA 1
ATOM 691 C C . LEU A 1 94 ? 4.555 -13.578 -0.297 1 92.62 94 LEU A C 1
ATOM 693 O O . LEU A 1 94 ? 5.035 -13.719 -1.424 1 92.62 94 LEU A O 1
ATOM 697 N N . THR A 1 95 ? 4.082 -14.562 0.354 1 94.06 95 THR A N 1
ATOM 698 C CA . THR A 1 95 ? 4.043 -15.922 -0.182 1 94.06 95 THR A CA 1
ATOM 699 C C . THR A 1 95 ? 2.602 -16.375 -0.411 1 94.06 95 THR A C 1
ATOM 701 O O . THR A 1 95 ? 1.757 -16.234 0.476 1 94.06 95 THR A O 1
ATOM 704 N N . ILE A 1 96 ? 2.309 -16.828 -1.576 1 94.62 96 ILE A N 1
ATOM 705 C CA . ILE A 1 96 ? 1.021 -17.422 -1.927 1 94.62 96 ILE A CA 1
ATOM 706 C C . ILE A 1 96 ? 1.183 -18.938 -2.113 1 94.62 96 ILE A C 1
ATOM 708 O O . ILE A 1 96 ? 1.853 -19.375 -3.049 1 94.62 96 ILE A O 1
ATOM 712 N N . THR A 1 97 ? 0.603 -19.641 -1.233 1 95.25 97 THR A N 1
ATOM 713 C CA . THR A 1 97 ? 0.664 -21.094 -1.328 1 95.25 97 THR A CA 1
ATOM 714 C C . THR A 1 97 ? -0.643 -21.656 -1.883 1 95.25 97 THR A C 1
ATOM 716 O O . THR A 1 97 ? -1.728 -21.219 -1.493 1 95.25 97 THR A O 1
ATOM 719 N N . GLY A 1 98 ? -0.491 -22.703 -2.816 1 94.19 98 GLY A N 1
ATOM 720 C CA . GLY A 1 98 ? -1.702 -23.219 -3.439 1 94.19 98 GLY A CA 1
ATOM 721 C C . GLY A 1 98 ? -2.447 -22.172 -4.246 1 94.19 98 GLY A C 1
ATOM 722 O O . GLY A 1 98 ? -3.656 -22 -4.082 1 94.19 98 GLY A O 1
ATOM 723 N N . ALA A 1 99 ? -1.718 -21.531 -5.055 1 92.25 99 ALA A N 1
ATOM 724 C CA . ALA A 1 99 ? -2.24 -20.391 -5.816 1 92.25 99 ALA A CA 1
ATOM 725 C C . ALA A 1 99 ? -3.43 -20.812 -6.676 1 92.25 99 ALA A C 1
ATOM 727 O O . ALA A 1 99 ? -3.43 -21.891 -7.266 1 92.25 99 ALA A O 1
ATOM 728 N N . LEU A 1 100 ? -4.414 -19.938 -6.684 1 92.88 100 LEU A N 1
ATOM 729 C CA . LEU A 1 100 ? -5.598 -20.125 -7.52 1 92.88 100 LEU A C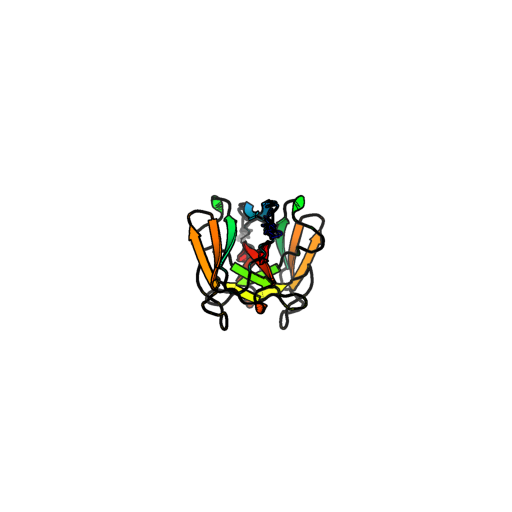A 1
ATOM 730 C C . LEU A 1 100 ? -5.586 -19.156 -8.695 1 92.88 100 LEU A C 1
ATOM 732 O O . LEU A 1 100 ? -4.812 -18.203 -8.711 1 92.88 100 LEU A O 1
ATOM 736 N N . ALA A 1 101 ? -6.406 -19.484 -9.688 1 89.62 101 ALA A N 1
ATOM 737 C CA . ALA A 1 101 ? -6.516 -18.625 -10.859 1 89.62 101 ALA A CA 1
ATOM 738 C C . ALA A 1 101 ? -6.891 -17.188 -10.469 1 89.62 101 ALA A C 1
ATOM 740 O O . ALA A 1 101 ? -6.453 -16.234 -11.102 1 89.62 101 ALA A O 1
ATOM 741 N N . GLU A 1 102 ? -7.652 -17.078 -9.391 1 92.12 102 GLU A N 1
ATOM 742 C CA . GLU A 1 102 ? -8.117 -15.758 -8.969 1 92.12 102 GLU A CA 1
ATOM 743 C C . GLU A 1 102 ? -6.977 -14.93 -8.375 1 92.12 102 GLU A C 1
ATOM 745 O O . GLU A 1 102 ? -7.113 -13.719 -8.18 1 92.12 102 GLU A O 1
ATOM 750 N N . ASP A 1 103 ? -5.875 -15.617 -8.117 1 93.75 103 ASP A N 1
ATOM 751 C CA . ASP A 1 103 ? -4.738 -14.906 -7.535 1 93.75 103 ASP A CA 1
ATOM 752 C C . ASP A 1 103 ? -3.895 -14.234 -8.617 1 93.75 103 ASP A C 1
ATOM 754 O O . ASP A 1 103 ? -2.924 -13.539 -8.312 1 93.75 103 ASP A O 1
ATOM 758 N N . ASP A 1 104 ? -4.312 -14.469 -9.938 1 91.12 104 ASP A N 1
ATOM 759 C CA . ASP A 1 104 ? -3.676 -13.742 -11.023 1 91.12 104 ASP A CA 1
ATOM 760 C C . ASP A 1 104 ? -3.922 -12.234 -10.898 1 91.12 104 ASP A C 1
ATOM 762 O O . ASP A 1 104 ? -5.047 -11.766 -11.078 1 91.12 104 ASP A O 1
ATOM 766 N N . ALA A 1 105 ? -2.869 -11.484 -10.508 1 91.44 105 ALA A N 1
ATOM 767 C CA . ALA A 1 105 ? -3.004 -10.062 -10.195 1 91.44 105 ALA A CA 1
ATOM 768 C C . ALA A 1 105 ? -1.638 -9.383 -10.133 1 91.44 105 ALA A C 1
ATOM 770 O O . ALA A 1 105 ? -0.603 -10.047 -10.227 1 91.44 105 ALA A O 1
ATOM 771 N N . ASP A 1 106 ? -1.745 -8.07 -10.039 1 88.44 106 ASP A N 1
ATOM 772 C CA . ASP A 1 106 ? -0.56 -7.289 -9.688 1 88.44 106 ASP A CA 1
ATOM 773 C C . ASP A 1 106 ? -0.441 -7.113 -8.18 1 88.44 106 ASP A C 1
ATOM 775 O O . ASP A 1 106 ? -1.441 -6.891 -7.492 1 88.44 106 ASP A O 1
ATOM 779 N N . TYR A 1 107 ? 0.803 -7.195 -7.801 1 88.94 107 TYR A N 1
ATOM 780 C CA . TYR A 1 107 ? 1.059 -7.082 -6.371 1 88.94 107 TYR A CA 1
ATOM 781 C C . TYR A 1 107 ? 1.989 -5.914 -6.074 1 88.94 107 TYR A C 1
ATOM 783 O O . TYR A 1 107 ? 2.92 -5.641 -6.836 1 88.94 107 TYR A O 1
ATOM 791 N N . TYR A 1 108 ? 1.703 -5.289 -4.957 1 87 108 TYR A N 1
ATOM 792 C CA . TYR A 1 108 ? 2.428 -4.082 -4.57 1 87 108 TYR A CA 1
ATOM 793 C C . TYR A 1 108 ? 2.928 -4.18 -3.135 1 87 108 TYR A C 1
ATOM 795 O O . TYR A 1 108 ? 2.246 -4.738 -2.271 1 87 108 TYR A O 1
ATOM 803 N N . CYS A 1 109 ? 4.043 -3.6 -2.957 1 86.69 109 CYS A N 1
ATOM 804 C CA . CYS A 1 109 ? 4.605 -3.412 -1.625 1 86.69 109 CYS A CA 1
ATOM 805 C C . CYS A 1 109 ? 4.676 -1.932 -1.268 1 86.69 109 CYS A C 1
ATOM 807 O O . CYS A 1 109 ? 4.949 -1.094 -2.127 1 86.69 109 CYS A O 1
ATOM 809 N N . SER A 1 110 ? 4.383 -1.672 -0.033 1 85 110 SER A N 1
ATOM 810 C CA . SER A 1 110 ? 4.285 -0.264 0.338 1 85 110 SER A CA 1
ATOM 811 C C . SER A 1 110 ? 5.414 0.139 1.28 1 85 110 SER A C 1
ATOM 813 O O . SER A 1 110 ? 5.949 -0.697 2.012 1 85 110 SER A O 1
ATOM 815 N N . VAL A 1 111 ? 5.75 1.464 1.204 1 79.56 111 VAL A N 1
ATOM 816 C CA . VAL A 1 111 ? 6.727 2.053 2.111 1 79.56 111 VAL A CA 1
ATOM 817 C C . VAL A 1 111 ? 6.102 3.232 2.854 1 79.56 111 VAL A C 1
ATOM 819 O O . VAL A 1 111 ? 5.309 3.982 2.279 1 79.56 111 VAL A O 1
ATOM 822 N N . TRP A 1 112 ? 6.559 3.281 4.066 1 81.56 112 TRP A N 1
ATOM 823 C CA . TRP A 1 112 ? 6.078 4.41 4.852 1 81.56 112 TRP A CA 1
ATOM 824 C C . TRP A 1 112 ? 6.641 5.723 4.32 1 81.56 112 TRP A C 1
ATOM 826 O O . TRP A 1 112 ? 7.855 5.855 4.133 1 81.56 112 TRP A O 1
ATOM 836 N N . THR A 1 113 ? 5.84 6.656 4.039 1 77.12 113 THR A N 1
ATOM 837 C CA . THR A 1 113 ? 6.258 7.941 3.49 1 77.12 113 THR A CA 1
ATOM 838 C C . THR A 1 113 ? 6.219 9.023 4.562 1 77.12 113 THR A C 1
ATOM 840 O O . THR A 1 113 ? 7.035 9.953 4.547 1 77.12 113 THR A O 1
ATOM 843 N N . GLY A 1 114 ? 5.223 8.906 5.461 1 77.75 114 GLY A N 1
ATOM 844 C CA . GLY A 1 114 ? 5.148 9.898 6.527 1 77.75 114 GLY A CA 1
ATOM 845 C C . GLY A 1 114 ? 3.822 9.875 7.266 1 77.75 114 GLY A C 1
ATOM 846 O O . GLY A 1 114 ? 2.979 9.016 7.012 1 77.75 114 GLY A O 1
ATOM 847 N N . SER A 1 115 ? 3.873 10.672 8.43 1 77.38 115 SER A N 1
ATOM 848 C CA . SER A 1 115 ? 2.646 10.883 9.188 1 77.38 115 SER A CA 1
ATOM 849 C C . SER A 1 115 ? 2.133 12.305 9.031 1 77.38 115 SER A C 1
ATOM 851 O O . SER A 1 115 ? 2.918 13.234 8.812 1 77.38 115 SER A O 1
ATOM 853 N N . ALA A 1 116 ? 0.902 12.391 8.773 1 75.69 116 ALA A N 1
ATOM 854 C CA . ALA A 1 116 ? 0.275 13.703 8.703 1 75.69 116 ALA A CA 1
ATOM 855 C C . ALA A 1 116 ? -1.014 13.742 9.516 1 75.69 116 ALA A C 1
ATOM 857 O O . ALA A 1 116 ? -1.676 12.719 9.695 1 75.69 116 ALA A O 1
ATOM 858 N N . MET B 1 1 ? 9.18 -46.5 -34.906 1 47.69 1 MET B N 1
ATOM 859 C CA . MET B 1 1 ? 8.898 -46 -33.562 1 47.69 1 MET B CA 1
ATOM 860 C C . MET B 1 1 ? 9.383 -44.562 -33.375 1 47.69 1 MET B C 1
ATOM 862 O O . MET B 1 1 ? 10.594 -44.312 -33.344 1 47.69 1 MET B O 1
ATOM 866 N N . ALA B 1 2 ? 8.727 -43.625 -34 1 53.75 2 ALA B N 1
ATOM 867 C CA . ALA B 1 2 ? 9.023 -42.188 -34.031 1 53.75 2 ALA B CA 1
ATOM 868 C C . ALA B 1 2 ? 8.938 -41.562 -32.656 1 53.75 2 ALA B C 1
ATOM 870 O O . ALA B 1 2 ? 7.887 -41.625 -32 1 53.75 2 ALA B O 1
ATOM 871 N N . GLN B 1 3 ? 10.023 -41.688 -31.844 1 57.09 3 GLN B N 1
ATOM 872 C CA . GLN B 1 3 ? 10.133 -41.031 -30.531 1 57.09 3 GLN B CA 1
ATOM 873 C C . GLN B 1 3 ? 9.859 -39.531 -30.625 1 57.09 3 GLN B C 1
ATOM 875 O O . GLN B 1 3 ? 10.547 -38.844 -31.359 1 57.09 3 GLN B O 1
ATOM 880 N N . THR B 1 4 ? 8.555 -39.094 -30.656 1 54.53 4 THR B N 1
ATOM 881 C CA . THR B 1 4 ? 8.227 -37.688 -30.469 1 54.53 4 THR B CA 1
ATOM 882 C C . THR B 1 4 ? 8.93 -37.125 -29.25 1 54.53 4 THR B C 1
ATOM 884 O O . THR B 1 4 ? 8.695 -37.594 -28.125 1 54.53 4 THR B O 1
ATOM 887 N N . LEU B 1 5 ? 10.172 -36.719 -29.359 1 52.88 5 LEU B N 1
ATOM 888 C CA . LEU B 1 5 ? 10.828 -35.906 -28.344 1 52.88 5 LEU B CA 1
ATOM 889 C C . LEU B 1 5 ? 9.938 -34.719 -27.953 1 52.88 5 LEU B C 1
ATOM 891 O O . LEU B 1 5 ? 9.648 -33.844 -28.766 1 52.88 5 LEU B O 1
ATOM 895 N N . LEU B 1 6 ? 8.883 -35.031 -27.156 1 50.59 6 LEU B N 1
ATOM 896 C CA . LEU B 1 6 ? 8.164 -33.938 -26.5 1 50.59 6 LEU B CA 1
ATOM 897 C C . LEU B 1 6 ? 9.141 -32.969 -25.844 1 50.59 6 LEU B C 1
ATOM 899 O O . LEU B 1 6 ? 9.812 -33.312 -24.875 1 50.59 6 LEU B O 1
ATOM 903 N N . LEU B 1 7 ? 9.836 -32.188 -26.641 1 48.41 7 LEU B N 1
ATOM 904 C CA . LEU B 1 7 ? 10.57 -31.031 -26.109 1 48.41 7 LEU B CA 1
ATOM 905 C C . LEU B 1 7 ? 9.695 -30.234 -25.141 1 48.41 7 LEU B C 1
ATOM 907 O O . LEU B 1 7 ? 8.711 -29.609 -25.562 1 48.41 7 LEU B O 1
ATOM 911 N N . LEU B 1 8 ? 9.547 -30.719 -23.891 1 47.28 8 LEU B N 1
ATOM 912 C CA . LEU B 1 8 ? 9.008 -29.891 -22.812 1 47.28 8 LEU B CA 1
ATOM 913 C C . LEU B 1 8 ? 9.719 -28.531 -22.766 1 47.28 8 LEU B C 1
ATOM 915 O O . LEU B 1 8 ? 10.898 -28.469 -22.422 1 47.28 8 LEU B O 1
ATOM 919 N N . MET B 1 9 ? 9.445 -27.641 -23.672 1 44.28 9 MET B N 1
ATOM 920 C CA . MET B 1 9 ? 9.906 -26.25 -23.531 1 44.28 9 MET B CA 1
ATOM 921 C C . MET B 1 9 ? 9.672 -25.734 -22.125 1 44.28 9 MET B C 1
ATOM 923 O O . MET B 1 9 ? 8.531 -25.562 -21.703 1 44.28 9 MET B O 1
ATOM 927 N N . LEU B 1 10 ? 10.555 -26.125 -21.203 1 44.41 10 LEU B N 1
ATOM 928 C CA . LEU B 1 10 ? 10.602 -25.406 -19.938 1 44.41 10 LEU B CA 1
ATOM 929 C C . LEU B 1 10 ? 10.711 -23.906 -20.172 1 44.41 10 LEU B C 1
ATOM 931 O O . LEU B 1 10 ? 11.734 -23.422 -20.656 1 44.41 10 LEU B O 1
ATOM 935 N N . LEU B 1 11 ? 9.633 -23.234 -20.703 1 41.56 11 LEU B N 1
ATOM 936 C CA . LEU B 1 11 ? 9.617 -21.781 -20.656 1 41.56 11 LEU B CA 1
ATOM 937 C C . LEU B 1 11 ? 10.203 -21.266 -19.344 1 41.56 11 LEU B C 1
ATOM 939 O O . LEU B 1 11 ? 9.602 -21.453 -18.281 1 41.56 11 LEU B O 1
ATOM 943 N N . THR B 1 12 ? 11.492 -21.312 -19.234 1 42.75 12 THR B N 1
ATOM 944 C CA . THR B 1 12 ? 12.125 -20.547 -18.156 1 42.75 12 THR B CA 1
ATOM 945 C C . THR B 1 12 ? 11.695 -19.094 -18.219 1 42.75 12 THR B C 1
ATOM 947 O O . THR B 1 12 ? 11.961 -18.391 -19.203 1 42.75 12 THR B O 1
ATOM 950 N N . TYR B 1 13 ? 10.445 -18.781 -17.797 1 42.06 13 TYR B N 1
ATOM 951 C CA . TYR B 1 13 ? 10.086 -17.391 -17.531 1 42.06 13 TYR B CA 1
ATOM 952 C C . TYR B 1 13 ? 11.242 -16.641 -16.875 1 42.06 13 TYR B C 1
ATOM 954 O O . TYR B 1 13 ? 11.625 -16.953 -15.742 1 42.06 13 TYR B O 1
ATOM 962 N N . CYS B 1 14 ? 12.195 -16.156 -17.656 1 43.5 14 CYS B N 1
ATOM 963 C CA . CYS B 1 14 ? 13.219 -15.219 -17.219 1 43.5 14 CYS B CA 1
ATOM 964 C C . CYS B 1 14 ? 12.594 -14 -16.547 1 43.5 14 CYS B C 1
ATOM 966 O O . CYS B 1 14 ? 11.844 -13.258 -17.188 1 43.5 14 CYS B O 1
ATOM 968 N N . SER B 1 15 ? 12.242 -14.133 -15.297 1 45.5 15 SER B N 1
ATOM 969 C CA . SER B 1 15 ? 11.828 -12.992 -14.492 1 45.5 15 SER B CA 1
ATOM 970 C C . SER B 1 15 ? 12.812 -11.836 -14.617 1 45.5 15 SER B C 1
ATOM 972 O O . SER B 1 15 ? 13.984 -11.969 -14.258 1 45.5 15 SER B O 1
ATOM 974 N N . ASP B 1 16 ? 12.859 -11.125 -15.781 1 46.81 16 ASP B N 1
ATOM 975 C CA . ASP B 1 16 ? 13.594 -9.867 -15.789 1 46.81 16 ASP B CA 1
ATOM 976 C C . ASP B 1 16 ? 13.297 -9.047 -14.539 1 46.81 16 ASP B C 1
ATOM 978 O O . ASP B 1 16 ? 12.148 -8.664 -14.305 1 46.81 16 ASP B O 1
ATOM 982 N N . SER B 1 17 ? 13.977 -9.344 -13.445 1 52 17 SER B N 1
ATOM 983 C CA . SER B 1 17 ? 13.797 -8.648 -12.172 1 52 17 SER B CA 1
ATOM 984 C C . SER B 1 17 ? 14.383 -7.242 -12.227 1 52 17 SER B C 1
ATOM 986 O O . SER B 1 17 ? 15.594 -7.07 -12.383 1 52 17 SER B O 1
ATOM 988 N N . SER B 1 18 ? 13.68 -6.281 -12.914 1 56.69 18 SER B N 1
ATOM 989 C CA . SER B 1 18 ? 14.117 -4.898 -12.734 1 56.69 18 SER B CA 1
ATOM 990 C C . SER B 1 18 ? 13.742 -4.375 -11.352 1 56.69 18 SER B C 1
ATOM 992 O O . SER B 1 18 ? 12.695 -4.75 -10.805 1 56.69 18 SER B O 1
ATOM 994 N N . SER B 1 19 ? 14.781 -3.961 -10.609 1 60.09 19 SER B N 1
ATOM 995 C CA . SER B 1 19 ? 14.586 -3.387 -9.281 1 60.09 19 SER B CA 1
ATOM 996 C C . SER B 1 19 ? 13.914 -2.021 -9.367 1 60.09 19 SER B C 1
ATOM 998 O O . SER B 1 19 ? 14.211 -1.229 -10.266 1 60.09 19 SER B O 1
ATOM 1000 N N . GLN B 1 20 ? 12.719 -1.977 -8.945 1 65.69 20 GLN B N 1
ATOM 1001 C CA . GLN B 1 20 ? 12.086 -0.673 -8.773 1 65.69 20 GLN B CA 1
ATOM 1002 C C . GLN B 1 20 ? 12.352 -0.108 -7.379 1 65.69 20 GLN B C 1
ATOM 1004 O O . GLN B 1 20 ? 12.352 -0.847 -6.395 1 65.69 20 GLN B O 1
ATOM 1009 N N . GLN B 1 21 ? 12.836 1.181 -7.488 1 65.12 21 GLN B N 1
ATOM 1010 C CA . GLN B 1 21 ? 13.156 1.846 -6.23 1 65.12 21 GLN B CA 1
ATOM 1011 C C . GLN B 1 21 ? 12.141 2.939 -5.91 1 65.12 21 GLN B C 1
ATOM 1013 O O . GLN B 1 21 ? 11.711 3.674 -6.805 1 65.12 21 GLN B O 1
ATOM 1018 N N . LEU B 1 22 ? 11.508 2.709 -4.84 1 65.19 22 LEU B N 1
ATOM 1019 C CA . LEU B 1 22 ? 10.672 3.773 -4.293 1 65.19 22 LEU B CA 1
ATOM 1020 C C . LEU B 1 22 ? 11.367 4.457 -3.119 1 65.19 22 LEU B C 1
ATOM 1022 O O . LEU B 1 22 ? 11.836 3.791 -2.191 1 65.19 22 LEU B O 1
ATOM 1026 N N . LEU B 1 23 ? 11.609 5.762 -3.438 1 63.38 23 LEU B N 1
ATOM 1027 C CA . LEU B 1 23 ? 12.188 6.578 -2.379 1 63.38 23 LEU B CA 1
ATOM 1028 C C . LEU B 1 23 ? 11.117 7.414 -1.686 1 63.38 23 LEU B C 1
ATOM 1030 O O . LEU B 1 23 ? 10.375 8.141 -2.344 1 63.38 23 LEU B O 1
ATOM 1034 N N . SER B 1 24 ? 10.898 6.922 -0.474 1 65.69 24 SER B N 1
ATOM 1035 C CA . SER B 1 24 ? 9.945 7.727 0.284 1 65.69 24 SER B CA 1
ATOM 1036 C C . SER B 1 24 ? 10.656 8.602 1.313 1 65.69 24 SER B C 1
ATOM 1038 O O . SER B 1 24 ? 11.648 8.18 1.914 1 65.69 24 SER B O 1
ATOM 1040 N N . GLN B 1 25 ? 10.391 9.93 1.134 1 59.53 25 GLN B N 1
ATOM 1041 C CA . GLN B 1 25 ? 10.883 10.844 2.158 1 59.53 25 GLN B CA 1
ATOM 1042 C C . GLN B 1 25 ? 9.977 10.852 3.381 1 59.53 25 GLN B C 1
ATOM 1044 O O . GLN B 1 25 ? 8.805 11.234 3.291 1 59.53 25 GLN B O 1
ATOM 1049 N N . LYS B 1 26 ? 10.555 10.094 4.5 1 59.56 26 LYS B N 1
ATOM 1050 C CA . LYS B 1 26 ? 9.805 10.086 5.75 1 59.56 26 LYS B CA 1
ATOM 1051 C C . LYS B 1 26 ? 9.5 11.508 6.227 1 59.56 26 LYS B C 1
ATOM 1053 O O . LYS B 1 26 ? 10.391 12.359 6.25 1 59.56 26 LYS B O 1
ATOM 1058 N N . SER B 1 27 ? 8.281 11.812 6.246 1 62.44 27 SER B N 1
ATOM 1059 C CA . SER B 1 27 ? 7.98 13.125 6.793 1 62.44 27 SER B CA 1
ATOM 1060 C C . SER B 1 27 ? 6.883 13.055 7.852 1 62.44 27 SER B C 1
ATOM 1062 O O . SER B 1 27 ? 6.02 12.18 7.793 1 62.44 27 SER B O 1
ATOM 1064 N N . GLN B 1 28 ? 7.203 13.469 9.055 1 63.97 28 GLN B N 1
ATOM 1065 C CA . GLN B 1 28 ? 6.141 13.773 10.016 1 63.97 28 GLN B CA 1
ATOM 1066 C C . GLN B 1 28 ? 5.648 15.211 9.852 1 63.97 28 GLN B C 1
ATOM 1068 O O . GLN B 1 28 ? 6.367 16.156 10.172 1 63.97 28 GLN B O 1
ATOM 1073 N N . GLU B 1 29 ? 4.562 15.336 9.07 1 66.56 29 GLU B N 1
ATOM 1074 C CA . GLU B 1 29 ? 4.008 16.656 8.852 1 66.56 29 GLU B CA 1
ATOM 1075 C C . GLU B 1 29 ? 2.883 16.969 9.836 1 66.56 29 GLU B C 1
ATOM 1077 O O . GLU B 1 29 ? 1.945 16.172 9.977 1 66.56 29 GLU B O 1
ATOM 1082 N N . VAL B 1 30 ? 3.178 17.828 10.773 1 67.75 30 VAL B N 1
ATOM 1083 C CA . VAL B 1 30 ? 2.123 18.281 11.672 1 67.75 30 VAL B CA 1
ATOM 1084 C C . VAL B 1 30 ? 1.433 19.516 11.094 1 67.75 30 VAL B C 1
ATOM 1086 O O . VAL B 1 30 ? 2.07 20.547 10.883 1 67.75 30 VAL B O 1
ATOM 1089 N N . VAL B 1 31 ? 0.294 19.172 10.609 1 70.88 31 VAL B N 1
ATOM 1090 C CA . VAL B 1 31 ? -0.418 20.312 10.047 1 70.88 31 VAL B CA 1
ATOM 1091 C C . VAL B 1 31 ? -1.643 20.641 10.898 1 70.88 31 VAL B C 1
ATOM 1093 O O . VAL B 1 31 ? -2.207 19.75 11.547 1 70.88 31 VAL B O 1
ATOM 1096 N N . SER B 1 32 ? -1.846 21.922 11.117 1 77.88 32 SER B N 1
ATOM 1097 C CA . SER B 1 32 ? -3.059 22.359 11.805 1 77.88 32 SER B CA 1
ATOM 1098 C C . SER B 1 32 ? -4.305 22.016 11 1 77.88 32 SER B C 1
ATOM 1100 O O . SER B 1 32 ? -4.254 21.938 9.766 1 77.88 32 SER B O 1
ATOM 1102 N N . PRO B 1 33 ? -5.352 21.719 11.781 1 82.69 33 PRO B N 1
ATOM 1103 C CA . PRO B 1 33 ? -6.605 21.5 11.055 1 82.69 33 PRO B CA 1
ATOM 1104 C C . PRO B 1 33 ? -6.91 22.625 10.07 1 82.69 33 PRO B C 1
ATOM 1106 O O . PRO B 1 33 ? -6.691 23.797 10.375 1 82.69 33 PRO B O 1
ATOM 1109 N N . GLY B 1 34 ? -7.297 22.25 8.898 1 87.88 34 GLY B N 1
ATOM 1110 C CA . GLY B 1 34 ? -7.582 23.203 7.844 1 87.88 34 GLY B CA 1
ATOM 1111 C C . GLY B 1 34 ? -6.398 23.453 6.93 1 87.88 34 GLY B C 1
ATOM 1112 O O . GLY B 1 34 ? -6.547 24.062 5.863 1 87.88 34 GLY B O 1
ATOM 1113 N N . GLY B 1 35 ? -5.32 22.938 7.344 1 89.94 35 GLY B N 1
ATOM 1114 C CA . GLY B 1 35 ? -4.102 23.156 6.574 1 89.94 35 GLY B CA 1
ATOM 1115 C C . GLY B 1 35 ? -3.957 22.188 5.414 1 89.94 35 GLY B C 1
ATOM 1116 O O . GLY B 1 35 ? -4.828 21.344 5.18 1 89.94 35 GLY B O 1
ATOM 1117 N N . THR B 1 36 ? -2.957 22.391 4.586 1 91.19 36 THR B N 1
ATOM 1118 C CA . THR B 1 36 ? -2.648 21.547 3.439 1 91.19 36 THR B CA 1
ATOM 1119 C C . THR B 1 36 ? -1.31 20.828 3.635 1 91.19 36 THR B C 1
ATOM 1121 O O . THR B 1 36 ? -0.332 21.453 4.062 1 91.19 36 THR B O 1
ATOM 1124 N N . VAL B 1 37 ? -1.365 19.562 3.402 1 89.38 37 VAL B N 1
ATOM 1125 C CA . VAL B 1 37 ? -0.132 18.797 3.486 1 89.38 37 VAL B CA 1
ATOM 1126 C C . VAL B 1 37 ? 0.054 17.969 2.207 1 89.38 37 VAL B C 1
ATOM 1128 O O . VAL B 1 37 ? -0.917 17.484 1.635 1 89.38 37 VAL B O 1
ATOM 1131 N N . THR B 1 38 ? 1.324 17.875 1.736 1 89.69 38 THR B N 1
ATOM 1132 C CA . THR B 1 38 ? 1.676 17.062 0.573 1 89.69 38 THR B CA 1
ATOM 1133 C C . THR B 1 38 ? 2.766 16.062 0.924 1 89.69 38 THR B C 1
ATOM 1135 O O . THR B 1 38 ? 3.816 16.438 1.449 1 89.69 38 THR B O 1
ATOM 1138 N N . LEU B 1 39 ? 2.467 14.859 0.72 1 87 39 LEU B N 1
ATOM 1139 C CA . LEU B 1 39 ? 3.426 13.773 0.884 1 87 39 LEU B CA 1
ATOM 1140 C C . LEU B 1 39 ? 3.926 13.281 -0.469 1 87 39 LEU B C 1
ATOM 1142 O O . LEU B 1 39 ? 3.154 13.195 -1.428 1 87 39 LEU B O 1
ATOM 1146 N N . SER B 1 40 ? 5.195 12.945 -0.561 1 83 40 SER B N 1
ATOM 1147 C CA . SER B 1 40 ? 5.742 12.586 -1.864 1 83 40 SER B CA 1
ATOM 1148 C C . SER B 1 40 ? 6.57 11.305 -1.778 1 83 40 SER B C 1
ATOM 1150 O O . SER B 1 40 ? 7.203 11.039 -0.756 1 83 40 SER B O 1
ATOM 1152 N N . CYS B 1 41 ? 6.477 10.578 -2.885 1 80.69 41 CYS B N 1
ATOM 1153 C CA . CYS B 1 41 ? 7.312 9.406 -3.141 1 80.69 41 CYS B CA 1
ATOM 1154 C C . CYS B 1 41 ? 7.941 9.484 -4.527 1 80.69 41 CYS B C 1
ATOM 1156 O O . CYS B 1 41 ? 7.312 9.961 -5.473 1 80.69 41 CYS B O 1
ATOM 1158 N N . ILE B 1 42 ? 9.219 9.047 -4.535 1 77.38 42 ILE B N 1
ATOM 1159 C CA . ILE B 1 42 ? 9.922 9.094 -5.816 1 77.38 42 ILE B CA 1
ATOM 1160 C C . ILE B 1 42 ? 10.195 7.672 -6.301 1 77.38 42 ILE B C 1
ATOM 1162 O O . ILE B 1 42 ? 10.789 6.863 -5.578 1 77.38 42 ILE B O 1
ATOM 1166 N N . LEU B 1 43 ? 9.68 7.359 -7.465 1 69.06 43 LEU B N 1
ATOM 1167 C CA . LEU B 1 43 ? 9.906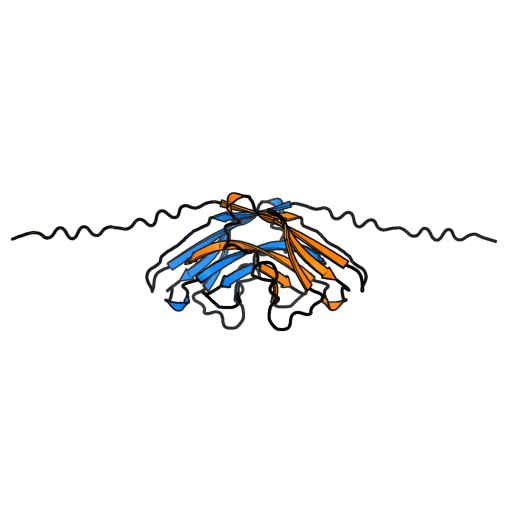 6.062 -8.086 1 69.06 43 LEU B CA 1
ATOM 1168 C C . LEU B 1 43 ? 11.125 6.105 -9 1 69.06 43 LEU B C 1
ATOM 1170 O O . LEU B 1 43 ? 11.359 7.102 -9.688 1 69.06 43 LEU B O 1
ATOM 1174 N N . SER B 1 44 ? 11.977 5.188 -8.781 1 65.19 44 SER B N 1
ATOM 1175 C CA . SER B 1 44 ? 13.133 5.184 -9.672 1 65.19 44 SER B CA 1
ATOM 1176 C C . SER B 1 44 ? 12.711 5.043 -11.133 1 65.19 44 SER B C 1
ATOM 1178 O O . SER B 1 44 ? 11.609 4.559 -11.414 1 65.19 44 SER B O 1
ATOM 1180 N N . SER B 1 45 ? 13.32 5.73 -12.055 1 55.66 45 SER B N 1
ATOM 1181 C CA . SER B 1 45 ? 13.094 5.887 -13.492 1 55.66 45 SER B CA 1
ATOM 1182 C C . SER B 1 45 ? 12.508 4.621 -14.102 1 55.66 45 SER B C 1
ATOM 1184 O O . SER B 1 45 ? 11.625 4.691 -14.953 1 55.66 45 SER B O 1
ATOM 1186 N N . GLY B 1 46 ? 13.086 3.564 -14.008 1 50.88 46 GLY B N 1
ATOM 1187 C CA . GLY B 1 46 ? 12.656 2.418 -14.797 1 50.88 46 GLY B CA 1
ATOM 1188 C C . GLY B 1 46 ? 11.344 1.822 -14.328 1 50.88 46 GLY B C 1
ATOM 1189 O O . GLY B 1 46 ? 10.797 0.925 -14.977 1 50.88 46 GLY B O 1
ATOM 1190 N N . ALA B 1 47 ? 10.945 2.172 -13.289 1 51 47 ALA B N 1
ATOM 1191 C CA . ALA B 1 47 ? 9.805 1.447 -12.734 1 51 47 ALA B CA 1
ATOM 1192 C C . ALA B 1 47 ? 8.492 2 -13.266 1 51 47 ALA B C 1
ATOM 1194 O O . ALA B 1 47 ? 7.438 1.38 -13.094 1 51 47 ALA B O 1
ATOM 1195 N N . ILE B 1 48 ? 8.367 3.305 -13.68 1 47.41 48 ILE B N 1
ATOM 1196 C CA . ILE B 1 48 ? 7.086 3.938 -13.961 1 47.41 48 ILE B CA 1
ATOM 1197 C C . ILE B 1 48 ? 6.562 3.457 -15.312 1 47.41 48 ILE B C 1
ATOM 1199 O O . ILE B 1 48 ? 7.012 3.924 -16.359 1 47.41 48 ILE B O 1
ATOM 1203 N N . GLY B 1 49 ? 6.699 2.281 -15.578 1 44.75 49 GLY B N 1
ATOM 1204 C CA . GLY B 1 49 ? 5.934 2.09 -16.797 1 44.75 49 GLY B CA 1
ATOM 1205 C C . GLY B 1 49 ? 4.465 2.445 -16.641 1 44.75 49 GLY B C 1
ATOM 1206 O O . GLY B 1 49 ? 3.988 2.66 -15.531 1 44.75 49 GLY B O 1
ATOM 1207 N N . ASP B 1 50 ? 3.838 2.844 -17.625 1 47.38 50 ASP B N 1
ATOM 1208 C CA . ASP B 1 50 ? 2.451 3.262 -17.828 1 47.38 50 ASP B CA 1
ATOM 1209 C C . ASP B 1 50 ? 1.525 2.559 -16.828 1 47.38 50 ASP B C 1
ATOM 1211 O O . ASP B 1 50 ? 0.501 3.115 -16.438 1 47.38 50 ASP B O 1
ATOM 1215 N N . GLY B 1 51 ? 1.889 1.431 -16.406 1 48.97 51 GLY B N 1
ATOM 1216 C CA . GLY B 1 51 ? 0.942 0.607 -15.672 1 48.97 51 GLY B CA 1
ATOM 1217 C C . GLY B 1 51 ? 1.231 0.547 -14.18 1 48.97 51 GLY B C 1
ATOM 1218 O O . GLY B 1 51 ? 0.463 -0.04 -13.422 1 48.97 51 GLY B O 1
ATOM 1219 N N . ASN B 1 52 ? 2.383 1.099 -13.773 1 53.72 52 ASN B N 1
ATOM 1220 C CA . ASN B 1 52 ? 2.797 0.85 -12.398 1 53.72 52 ASN B CA 1
ATOM 1221 C C . ASN B 1 52 ? 2.473 2.035 -11.492 1 53.72 52 ASN B C 1
ATOM 1223 O O . ASN B 1 52 ? 3.271 2.965 -11.367 1 53.72 52 ASN B O 1
ATOM 1227 N N . HIS B 1 53 ? 1.22 2.297 -11.281 1 59.31 53 HIS B N 1
ATOM 1228 C CA . HIS B 1 53 ? 0.833 3.482 -10.531 1 59.31 53 HIS B CA 1
ATOM 1229 C C . HIS B 1 53 ? 0.876 3.217 -9.023 1 59.31 53 HIS B C 1
ATOM 1231 O O . HIS B 1 53 ? 0.4 2.18 -8.562 1 59.31 53 HIS B O 1
ATOM 1237 N N . PRO B 1 54 ? 1.678 4.055 -8.383 1 71.25 54 PRO B N 1
ATOM 1238 C CA . PRO B 1 54 ? 1.712 3.9 -6.922 1 71.25 54 PRO B CA 1
ATOM 1239 C C . PRO B 1 54 ? 0.339 4.074 -6.277 1 71.25 54 PRO B C 1
ATOM 1241 O O . PRO B 1 54 ? -0.529 4.75 -6.84 1 71.25 54 PRO B O 1
ATOM 1244 N N . LEU B 1 55 ? 0.024 3.299 -5.359 1 88.94 55 LEU B N 1
ATOM 1245 C CA . LEU B 1 55 ? -1.14 3.354 -4.48 1 88.94 55 LEU B CA 1
ATOM 1246 C C . LEU B 1 55 ? -0.797 4.051 -3.168 1 88.94 55 LEU B C 1
ATOM 1248 O O . LEU B 1 55 ? 0.319 3.916 -2.66 1 88.94 55 LEU B O 1
ATOM 1252 N N . TRP B 1 56 ? -1.747 4.922 -2.732 1 92.5 56 TRP B N 1
ATOM 1253 C CA . TRP B 1 56 ? -1.59 5.559 -1.428 1 92.5 56 TRP B CA 1
ATOM 1254 C C . TRP B 1 56 ? -2.496 4.902 -0.391 1 92.5 56 TRP B C 1
ATOM 1256 O O . TRP B 1 56 ? -3.682 4.676 -0.647 1 92.5 56 TRP B O 1
ATOM 1266 N N . LEU B 1 57 ? -1.862 4.641 0.748 1 93.56 57 LEU B N 1
ATOM 1267 C CA . LEU B 1 57 ? -2.607 4.043 1.849 1 93.56 57 LEU B CA 1
ATOM 1268 C C . LEU B 1 57 ? -2.5 4.898 3.107 1 93.56 57 LEU B C 1
ATOM 1270 O O . LEU B 1 57 ? -1.505 5.602 3.301 1 93.56 57 LEU B O 1
ATOM 1274 N N . GLN B 1 58 ? -3.527 4.82 3.855 1 94 58 GLN B N 1
ATOM 1275 C CA . GLN B 1 58 ? -3.582 5.508 5.141 1 94 58 GLN B CA 1
ATOM 1276 C C . GLN B 1 58 ? -3.84 4.523 6.277 1 94 58 GLN B C 1
ATOM 1278 O O . GLN B 1 58 ? -4.676 3.625 6.152 1 94 58 GLN B O 1
ATOM 1283 N N . GLN B 1 59 ? -3.068 4.707 7.367 1 91.69 59 GLN B N 1
ATOM 1284 C CA . GLN B 1 59 ? -3.336 3.895 8.547 1 91.69 59 GLN B CA 1
ATOM 1285 C C . GLN B 1 59 ? -3.424 4.758 9.805 1 91.69 59 GLN B C 1
ATOM 1287 O O . GLN B 1 59 ? -2.418 5.309 10.25 1 91.69 59 GLN B O 1
ATOM 1292 N N . ARG B 1 60 ? -4.668 4.836 10.211 1 91.69 60 ARG B N 1
ATOM 1293 C CA . ARG B 1 60 ? -4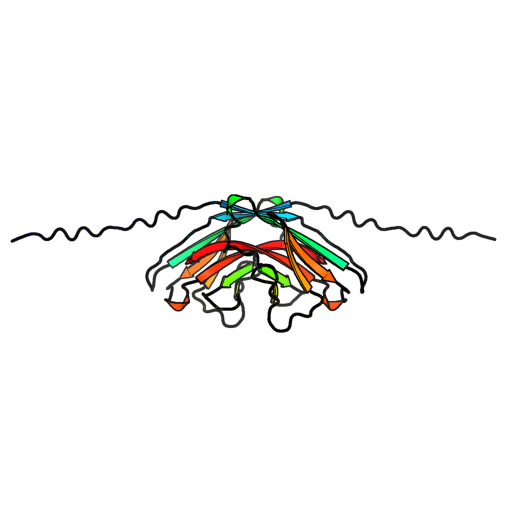.859 5.492 11.5 1 91.69 60 ARG B CA 1
ATOM 1294 C C . ARG B 1 60 ? -4.43 4.586 12.641 1 91.69 60 ARG B C 1
ATOM 1296 O O . ARG B 1 60 ? -4.375 3.363 12.484 1 91.69 60 ARG B O 1
ATOM 1303 N N . GLN B 1 61 ? -4.113 5.23 13.758 1 88.5 61 GLN B N 1
ATOM 1304 C CA . GLN B 1 61 ? -3.686 4.441 14.914 1 88.5 61 GLN B CA 1
ATOM 1305 C C . GLN B 1 61 ? -4.75 3.422 15.305 1 88.5 61 GLN B C 1
ATOM 1307 O O . GLN B 1 61 ? -5.918 3.77 15.477 1 88.5 61 GLN B O 1
ATOM 1312 N N . GLY B 1 62 ? -4.309 2.129 15.32 1 87.94 62 GLY B N 1
ATOM 1313 C CA . GLY B 1 62 ? -5.199 1.074 15.773 1 87.94 62 GLY B CA 1
ATOM 1314 C C . GLY B 1 62 ? -6.168 0.609 14.703 1 87.94 62 GLY B C 1
ATOM 1315 O O . GLY B 1 62 ? -7.062 -0.192 14.969 1 87.94 62 GLY B O 1
ATOM 1316 N N . SER B 1 63 ? -6.066 1.068 13.523 1 92.81 63 SER B N 1
ATOM 1317 C CA . SER B 1 63 ? -7 0.719 12.461 1 92.81 63 SER B CA 1
ATOM 1318 C C . SER B 1 63 ? -6.305 -0.066 11.352 1 92.81 63 SER B C 1
ATOM 1320 O O . SER B 1 63 ? -5.074 -0.109 11.289 1 92.81 63 SER B O 1
ATOM 1322 N N . VAL B 1 64 ? -7.113 -0.707 10.594 1 93.69 64 VAL B N 1
ATOM 1323 C CA . VAL B 1 64 ? -6.629 -1.375 9.391 1 93.69 64 VAL B CA 1
ATOM 1324 C C . VAL B 1 64 ? -6.289 -0.336 8.32 1 93.69 64 VAL B C 1
ATOM 1326 O O . VAL B 1 64 ? -7.023 0.635 8.133 1 93.69 64 VAL B O 1
ATOM 1329 N N . PRO B 1 65 ? -5.164 -0.526 7.668 1 94.25 65 PRO B N 1
ATOM 1330 C CA . PRO B 1 65 ? -4.863 0.4 6.574 1 94.25 65 PRO B CA 1
ATOM 1331 C C . PRO B 1 65 ? -5.977 0.457 5.531 1 94.25 65 PRO B C 1
ATOM 1333 O O . PRO B 1 65 ? -6.598 -0.566 5.227 1 94.25 65 PRO B O 1
ATOM 1336 N N . ARG B 1 66 ? -6.152 1.651 4.949 1 95.62 66 ARG B N 1
ATOM 1337 C CA . ARG B 1 66 ? -7.156 1.79 3.9 1 95.62 66 ARG B CA 1
ATOM 1338 C C . ARG B 1 66 ? -6.562 2.441 2.656 1 95.62 66 ARG B C 1
ATOM 1340 O O . ARG B 1 66 ? -5.672 3.289 2.758 1 95.62 66 ARG B O 1
ATOM 1347 N N . LEU B 1 67 ? -7.164 2.031 1.59 1 96.5 67 LEU B N 1
ATOM 1348 C CA . LEU B 1 67 ? -6.75 2.6 0.312 1 96.5 67 LEU B CA 1
ATOM 1349 C C . LEU B 1 67 ? -7.309 4.008 0.136 1 96.5 67 LEU B C 1
ATOM 1351 O O . LEU B 1 67 ? -8.5 4.238 0.361 1 96.5 67 LEU B O 1
ATOM 1355 N N . LEU B 1 68 ? -6.465 4.941 -0.242 1 96.62 68 LEU B N 1
ATOM 1356 C CA . LEU B 1 68 ? -6.91 6.312 -0.483 1 96.62 68 LEU B CA 1
ATOM 1357 C C . LEU B 1 68 ? -7.008 6.598 -1.979 1 96.62 68 LEU B C 1
ATOM 1359 O O . LEU B 1 68 ? -8.094 6.887 -2.488 1 96.62 68 LEU B O 1
ATOM 1363 N N . VAL B 1 69 ? -5.863 6.484 -2.641 1 94.94 69 VAL B N 1
ATOM 1364 C CA . VAL B 1 69 ? -5.75 6.879 -4.043 1 94.94 69 VAL B CA 1
ATOM 1365 C C . VAL B 1 69 ? -4.996 5.805 -4.82 1 94.94 69 VAL B C 1
ATOM 1367 O O . VAL B 1 69 ? -3.998 5.266 -4.34 1 94.94 69 VAL B O 1
ATOM 1370 N N . TYR B 1 70 ? -5.445 5.492 -5.965 1 92.56 70 TYR B N 1
ATOM 1371 C CA . TYR B 1 70 ? -4.773 4.559 -6.863 1 92.56 70 TYR B CA 1
ATOM 1372 C C . TYR B 1 70 ? -4.875 5.027 -8.312 1 92.56 70 TYR B C 1
ATOM 1374 O O . TYR B 1 70 ? -5.586 5.988 -8.609 1 92.56 70 TYR B O 1
ATOM 1382 N N . ALA B 1 71 ? -4.059 4.41 -9.203 1 88 71 ALA B N 1
ATOM 1383 C CA . ALA B 1 71 ? -4.035 4.84 -10.602 1 88 71 ALA B CA 1
ATOM 1384 C C . ALA B 1 71 ? -3.783 6.34 -10.711 1 88 71 ALA B C 1
ATOM 1386 O O . ALA B 1 71 ? -4.508 7.047 -11.414 1 88 71 ALA B O 1
ATOM 1387 N N . THR B 1 72 ? -2.861 6.883 -9.906 1 86.75 72 THR B N 1
ATOM 1388 C CA . THR B 1 72 ? -2.336 8.242 -9.891 1 86.75 72 THR B CA 1
ATOM 1389 C C . THR B 1 72 ? -3.279 9.18 -9.133 1 86.75 72 THR B C 1
ATOM 1391 O O . THR B 1 72 ? -2.875 9.836 -8.172 1 86.75 72 THR B O 1
ATOM 1394 N N . SER B 1 73 ? -4.602 9.164 -9.57 1 91.81 73 SER B N 1
ATOM 1395 C CA . SER B 1 73 ? -5.453 10.188 -8.977 1 91.81 73 SER B CA 1
ATOM 1396 C C . SER B 1 73 ? -6.844 9.641 -8.664 1 91.81 73 SER B C 1
ATOM 1398 O O . SER B 1 73 ? -7.758 10.398 -8.336 1 91.81 73 SER B O 1
ATOM 1400 N N . THR B 1 74 ? -7.078 8.43 -8.797 1 94.12 74 THR B N 1
ATOM 1401 C CA . THR B 1 74 ? -8.391 7.855 -8.531 1 94.12 74 THR B CA 1
ATOM 1402 C C . THR B 1 74 ? -8.586 7.609 -7.039 1 94.12 74 THR B C 1
ATOM 1404 O O . THR B 1 74 ? -7.812 6.871 -6.422 1 94.12 74 THR B O 1
ATOM 1407 N N . ARG B 1 75 ? -9.641 8.188 -6.516 1 96.62 75 ARG B N 1
ATOM 1408 C CA . ARG B 1 75 ? -9.945 7.973 -5.105 1 96.62 75 ARG B CA 1
ATOM 1409 C C . ARG B 1 75 ? -10.75 6.691 -4.91 1 96.62 75 ARG B C 1
ATOM 1411 O O . ARG B 1 75 ? -11.664 6.402 -5.68 1 96.62 75 ARG B O 1
ATOM 1418 N N . ALA B 1 76 ? -10.367 5.977 -3.881 1 96.25 76 ALA B N 1
ATOM 1419 C CA . ALA B 1 76 ? -11.156 4.797 -3.537 1 96.25 76 ALA B CA 1
ATOM 1420 C C . ALA B 1 76 ? -12.539 5.195 -3.021 1 96.25 76 ALA B C 1
ATOM 1422 O O . ALA B 1 76 ? -12.766 6.348 -2.652 1 96.25 76 ALA B O 1
ATOM 1423 N N . THR B 1 77 ? -13.438 4.246 -3.018 1 95.75 77 THR B N 1
ATOM 1424 C CA . THR B 1 77 ? -14.797 4.496 -2.553 1 95.75 77 THR B CA 1
ATOM 1425 C C . THR B 1 77 ? -14.789 5.02 -1.12 1 95.75 77 THR B C 1
ATOM 1427 O O . THR B 1 77 ? -14.117 4.461 -0.252 1 95.75 77 THR B O 1
ATOM 1430 N N . GLY B 1 78 ? -15.523 6.102 -0.85 1 96.5 78 GLY B N 1
ATOM 1431 C CA . GLY B 1 78 ? -15.68 6.648 0.489 1 96.5 78 GLY B CA 1
ATOM 1432 C C . GLY B 1 78 ? -14.586 7.621 0.873 1 96.5 78 GLY B C 1
ATOM 1433 O O . GLY B 1 78 ? -14.617 8.203 1.957 1 96.5 78 GLY B O 1
ATOM 1434 N N . VAL B 1 79 ? -13.578 7.793 0.061 1 97.44 79 VAL B N 1
ATOM 1435 C CA . VAL B 1 79 ? -12.492 8.711 0.37 1 97.44 79 VAL B CA 1
ATOM 1436 C C . VAL B 1 79 ? -12.914 10.141 0.031 1 97.44 79 VAL B C 1
ATOM 1438 O O . VAL B 1 79 ? -13.32 10.422 -1.099 1 97.44 79 VAL B O 1
ATOM 1441 N N . PRO B 1 80 ? -12.836 11.031 0.99 1 97.5 80 PRO B N 1
ATOM 1442 C CA . PRO B 1 80 ? -13.273 12.406 0.757 1 97.5 80 PRO B CA 1
ATOM 1443 C C . PRO B 1 80 ? -12.469 13.109 -0.336 1 97.5 80 PRO B C 1
ATOM 1445 O O . PRO B 1 80 ? -11.352 12.695 -0.642 1 97.5 80 PRO B O 1
ATOM 1448 N N . GLU B 1 81 ? -13.008 14.242 -0.845 1 96.88 81 GLU B N 1
ATOM 1449 C CA . GLU B 1 81 ? -12.414 14.992 -1.948 1 96.88 81 GLU B CA 1
ATOM 1450 C C . GLU B 1 81 ? -11.156 15.727 -1.501 1 96.88 81 GLU B C 1
ATOM 1452 O O . GLU B 1 81 ? -10.367 16.172 -2.334 1 96.88 81 GLU B O 1
ATOM 1457 N N . ARG B 1 82 ? -10.969 15.852 -0.248 1 96.25 82 ARG B N 1
ATOM 1458 C CA . ARG B 1 82 ? -9.797 16.594 0.218 1 96.25 82 ARG B CA 1
ATOM 1459 C C . ARG B 1 82 ? -8.508 15.836 -0.088 1 96.25 82 ARG B C 1
ATOM 1461 O O . ARG B 1 82 ? -7.418 16.406 -0.018 1 96.25 82 ARG B O 1
ATOM 1468 N N . PHE B 1 83 ? -8.664 14.555 -0.347 1 96.81 83 PHE B N 1
ATOM 1469 C CA . PHE B 1 83 ? -7.5 13.781 -0.765 1 96.81 83 PHE B CA 1
ATOM 1470 C C . PHE B 1 83 ? -7.344 13.812 -2.281 1 96.81 83 PHE B C 1
ATOM 1472 O O . PHE B 1 83 ? -8.273 13.453 -3.012 1 96.81 83 PHE B O 1
ATOM 1479 N N . THR B 1 84 ? -6.121 14.188 -2.748 1 96.19 84 THR B N 1
ATOM 1480 C CA . THR B 1 84 ? -5.844 14.219 -4.18 1 96.19 84 THR B CA 1
ATOM 1481 C C . THR B 1 84 ? -4.461 13.641 -4.473 1 96.19 84 THR B C 1
ATOM 1483 O O . THR B 1 84 ? -3.498 13.93 -3.758 1 96.19 84 THR B O 1
ATOM 1486 N N . GLY B 1 85 ? -4.422 12.742 -5.449 1 93.88 85 GLY B N 1
ATOM 1487 C CA . GLY B 1 85 ? -3.154 12.203 -5.922 1 93.88 85 GLY B CA 1
ATOM 1488 C C . GLY B 1 85 ? -2.707 12.805 -7.242 1 93.88 85 GLY B C 1
ATOM 1489 O O . GLY B 1 85 ? -3.537 13.164 -8.078 1 93.88 85 GLY B O 1
ATOM 1490 N N . SER B 1 86 ? -1.36 12.859 -7.375 1 90.5 86 SER B N 1
ATOM 1491 C CA . SER B 1 86 ? -0.799 13.367 -8.625 1 90.5 86 SER B CA 1
ATOM 1492 C C . SER B 1 86 ? 0.568 12.75 -8.906 1 90.5 86 SER B C 1
ATOM 1494 O O . SER B 1 86 ? 1.15 12.094 -8.039 1 90.5 86 SER B O 1
ATOM 1496 N N . ARG B 1 87 ? 0.959 12.953 -10.219 1 86.56 87 ARG B N 1
ATOM 1497 C CA . ARG B 1 87 ? 2.279 12.492 -10.633 1 86.56 87 ARG B CA 1
ATOM 1498 C C . ARG B 1 87 ? 2.982 13.539 -11.492 1 86.56 87 ARG B C 1
ATOM 1500 O O . ARG B 1 87 ? 2.379 14.109 -12.398 1 86.56 87 ARG B O 1
ATOM 1507 N N . SER B 1 88 ? 4.176 13.867 -11.094 1 84.69 88 SER B N 1
ATOM 1508 C CA . SER B 1 88 ? 5.07 14.703 -11.883 1 84.69 88 SER B CA 1
ATOM 1509 C C . SER B 1 88 ? 6.422 14.031 -12.094 1 84.69 88 SER B C 1
ATOM 1511 O O . SER B 1 88 ? 7.195 13.883 -11.148 1 84.69 88 SER B O 1
ATOM 1513 N N . GLY B 1 89 ? 6.684 13.633 -13.461 1 81.88 89 GLY B N 1
ATOM 1514 C CA . GLY B 1 89 ? 7.875 12.82 -13.664 1 81.88 89 GLY B CA 1
ATOM 1515 C C . GLY B 1 89 ? 7.855 11.531 -12.875 1 81.88 89 GLY B C 1
ATOM 1516 O O . GLY B 1 89 ? 6.914 10.742 -12.977 1 81.88 89 GLY B O 1
ATOM 1517 N N . ASN B 1 90 ? 8.898 11.406 -11.914 1 79.19 90 ASN B N 1
ATOM 1518 C CA . ASN B 1 90 ? 8.984 10.195 -11.109 1 79.19 90 ASN B CA 1
ATOM 1519 C C . ASN B 1 90 ? 8.5 10.438 -9.68 1 79.19 90 ASN B C 1
ATOM 1521 O O . ASN B 1 90 ? 8.602 9.547 -8.828 1 79.19 90 ASN B O 1
ATOM 1525 N N . THR B 1 91 ? 7.934 11.617 -9.508 1 83.44 91 THR B N 1
ATOM 1526 C CA . THR B 1 91 ? 7.457 11.953 -8.172 1 83.44 91 THR B CA 1
ATOM 1527 C C . THR B 1 91 ? 5.949 11.766 -8.07 1 83.44 91 THR B C 1
ATOM 1529 O O . THR B 1 91 ? 5.191 12.344 -8.859 1 83.44 91 THR B O 1
ATOM 1532 N N . MET B 1 92 ? 5.562 10.945 -7.137 1 85.06 92 MET B N 1
ATOM 1533 C CA . MET B 1 92 ? 4.152 10.766 -6.801 1 85.06 92 MET B CA 1
ATOM 1534 C C . MET B 1 92 ? 3.799 11.523 -5.523 1 85.06 92 MET B C 1
ATOM 1536 O O . MET B 1 92 ? 4.559 11.5 -4.555 1 85.06 92 MET B O 1
ATOM 1540 N N . SER B 1 93 ? 2.645 12.227 -5.625 1 88.62 93 SER B N 1
ATOM 1541 C CA . SER B 1 93 ? 2.285 13.047 -4.469 1 88.62 93 SER B CA 1
ATOM 15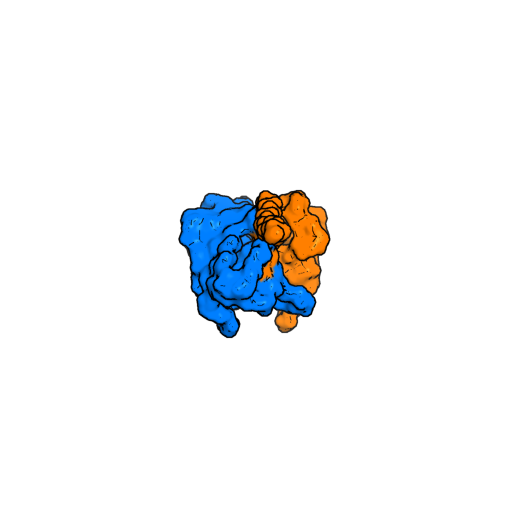42 C C . SER B 1 93 ? 0.856 12.766 -4.016 1 88.62 93 SER B C 1
ATOM 1544 O O . SER B 1 93 ? -0.035 12.562 -4.844 1 88.62 93 SER B O 1
ATOM 1546 N N . LEU B 1 94 ? 0.671 12.742 -2.754 1 92.56 94 LEU B N 1
ATOM 1547 C CA . LEU B 1 94 ? -0.636 12.797 -2.107 1 92.56 94 LEU B CA 1
ATOM 1548 C C . LEU B 1 94 ? -0.845 14.141 -1.413 1 92.56 94 LEU B C 1
ATOM 1550 O O . LEU B 1 94 ? -0.056 14.523 -0.546 1 92.56 94 LEU B O 1
ATOM 1554 N N . THR B 1 95 ? -1.839 14.852 -1.771 1 93.94 95 THR B N 1
ATOM 1555 C CA . THR B 1 95 ? -2.139 16.141 -1.166 1 93.94 95 THR B CA 1
ATOM 1556 C C . THR B 1 95 ? -3.443 16.078 -0.378 1 93.94 95 THR B C 1
ATOM 1558 O O . THR B 1 95 ? -4.461 15.602 -0.885 1 93.94 95 THR B O 1
ATOM 1561 N N . ILE B 1 96 ? -3.418 16.5 0.852 1 94.5 96 ILE B N 1
ATOM 1562 C CA . ILE B 1 96 ? -4.594 16.625 1.705 1 94.5 96 ILE B CA 1
ATOM 1563 C C . ILE B 1 96 ? -4.906 18.109 1.926 1 94.5 96 ILE B C 1
ATOM 1565 O O . ILE B 1 96 ? -4.133 18.828 2.568 1 94.5 96 ILE B O 1
ATOM 1569 N N . THR B 1 97 ? -5.984 18.5 1.375 1 95.12 97 THR B N 1
ATOM 1570 C CA . THR B 1 97 ? -6.395 19.891 1.54 1 95.12 97 THR B CA 1
ATOM 1571 C C . THR B 1 97 ? -7.5 20 2.588 1 95.12 97 THR B C 1
ATOM 1573 O O . THR B 1 97 ? -8.422 19.188 2.615 1 95.12 97 THR B O 1
ATOM 1576 N N . GLY B 1 98 ? -7.371 21.109 3.467 1 94.06 98 GLY B N 1
ATOM 1577 C CA . GLY B 1 98 ? -8.352 21.219 4.535 1 94.06 98 GLY B CA 1
ATOM 1578 C C . GLY B 1 98 ? -8.328 20.047 5.488 1 94.06 98 GLY B C 1
ATOM 1579 O O . GLY B 1 98 ? -9.367 19.453 5.785 1 94.06 98 GLY B O 1
ATOM 1580 N N . ALA B 1 99 ? -7.184 19.75 5.918 1 92 99 ALA B N 1
ATOM 1581 C CA . ALA B 1 99 ? -6.953 18.562 6.734 1 92 99 ALA B CA 1
ATOM 1582 C C . ALA B 1 99 ? -7.797 18.594 8.008 1 92 99 ALA B C 1
ATOM 1584 O O . ALA B 1 99 ? -7.945 19.641 8.633 1 92 99 ALA B O 1
ATOM 1585 N N . LEU B 1 100 ? -8.344 17.438 8.328 1 92.75 100 LEU B N 1
ATOM 1586 C CA . LEU B 1 100 ? -9.109 17.266 9.562 1 92.75 100 LEU B CA 1
ATOM 1587 C C . LEU B 1 100 ? -8.312 16.438 10.578 1 92.75 100 LEU B C 1
ATOM 1589 O O . LEU B 1 100 ? -7.312 15.812 10.227 1 92.75 100 LEU B O 1
ATOM 1593 N N . ALA B 1 101 ? -8.766 16.531 11.82 1 89.38 101 ALA B N 1
ATOM 1594 C CA . ALA B 1 101 ? -8.117 15.773 12.891 1 89.38 101 ALA B CA 1
ATOM 1595 C C . ALA B 1 101 ? -8.094 14.281 12.562 1 89.38 101 ALA B C 1
ATOM 1597 O O . ALA B 1 101 ? -7.141 13.578 12.922 1 89.38 101 ALA B O 1
ATOM 1598 N N . GLU B 1 102 ? -9.109 13.82 11.844 1 92.06 102 GLU B N 1
ATOM 1599 C CA . GLU B 1 102 ? -9.203 12.398 11.539 1 92.06 102 GLU B CA 1
ATOM 1600 C C . GLU B 1 102 ? -8.164 11.984 10.5 1 92.06 102 GLU B C 1
ATOM 1602 O O . GLU B 1 102 ? -7.934 10.789 10.289 1 92.06 102 GLU B O 1
ATOM 1607 N N . ASP B 1 103 ? -7.555 12.977 9.891 1 93.69 103 ASP B N 1
ATOM 1608 C CA . ASP B 1 103 ? -6.555 12.672 8.875 1 93.69 103 ASP B CA 1
ATOM 1609 C C . ASP B 1 103 ? -5.191 12.406 9.508 1 93.69 103 ASP B C 1
ATOM 1611 O O . ASP B 1 103 ? -4.23 12.07 8.812 1 93.69 103 ASP B O 1
ATOM 1615 N N . ASP B 1 104 ? -5.137 12.594 10.898 1 91 104 ASP B N 1
ATOM 1616 C CA . ASP B 1 104 ? -3.922 12.203 11.609 1 91 104 ASP B CA 1
ATOM 1617 C C . ASP B 1 104 ? -3.664 10.703 11.484 1 91 104 ASP B C 1
ATOM 1619 O O . ASP B 1 104 ? -4.395 9.891 12.062 1 91 104 ASP B O 1
ATOM 1623 N N . ALA B 1 105 ? -2.645 10.336 10.664 1 91.31 105 ALA B N 1
ATOM 1624 C CA . ALA B 1 105 ? -2.383 8.938 10.344 1 91.31 105 ALA B CA 1
ATOM 1625 C C . ALA B 1 105 ? -1.004 8.766 9.711 1 91.31 105 ALA B C 1
ATOM 1627 O O . ALA B 1 105 ? -0.308 9.75 9.453 1 91.31 105 ALA B O 1
ATOM 1628 N N . ASP B 1 106 ? -0.679 7.488 9.57 1 88.44 106 ASP B N 1
ATOM 1629 C CA . ASP B 1 106 ? 0.478 7.145 8.75 1 88.44 106 ASP B CA 1
ATOM 1630 C C . ASP B 1 106 ? 0.071 6.91 7.297 1 88.44 106 ASP B C 1
ATOM 1632 O O . ASP B 1 106 ? -0.969 6.309 7.027 1 88.44 106 ASP B O 1
ATOM 1636 N N . TYR B 1 107 ? 0.974 7.391 6.484 1 88.88 107 TYR B N 1
ATOM 1637 C CA . TYR B 1 107 ? 0.694 7.273 5.055 1 88.88 107 TYR B CA 1
ATOM 1638 C C . TYR B 1 107 ? 1.789 6.484 4.348 1 88.88 107 TYR B C 1
ATOM 1640 O O . TYR B 1 107 ? 2.969 6.613 4.68 1 88.88 107 TYR B O 1
ATOM 1648 N N . TYR B 1 108 ? 1.327 5.727 3.371 1 86.94 108 TYR B N 1
ATOM 1649 C CA . TYR B 1 108 ? 2.223 4.824 2.658 1 86.94 108 TYR B CA 1
ATOM 1650 C C . TYR B 1 108 ? 2.076 4.984 1.149 1 86.94 108 TYR B C 1
ATOM 1652 O O . TYR B 1 108 ? 0.974 5.215 0.648 1 86.94 108 TYR B O 1
ATOM 1660 N N . CYS B 1 109 ? 3.178 4.824 0.524 1 86.62 109 CYS B N 1
ATOM 1661 C CA . CYS B 1 109 ? 3.223 4.75 -0.932 1 86.62 109 CYS B CA 1
ATOM 1662 C C . CYS B 1 109 ? 3.664 3.369 -1.396 1 86.62 109 CYS B C 1
ATOM 1664 O O . CYS B 1 109 ? 4.52 2.744 -0.77 1 86.62 109 CYS B O 1
ATOM 1666 N N . SER B 1 110 ? 3.031 2.93 -2.447 1 84.94 110 SER B N 1
ATOM 1667 C CA . SER B 1 110 ? 3.295 1.554 -2.85 1 84.94 110 SER B CA 1
ATOM 1668 C C . SER B 1 110 ? 4.047 1.501 -4.176 1 84.94 110 SER B C 1
ATOM 1670 O O . SER B 1 110 ? 3.922 2.406 -5.004 1 84.94 110 SER B O 1
ATOM 1672 N N . VAL B 1 111 ? 4.836 0.375 -4.309 1 79.56 111 VAL B N 1
ATOM 1673 C CA . VAL B 1 111 ? 5.539 0.099 -5.559 1 79.56 111 VAL B CA 1
ATOM 1674 C C . VAL B 1 111 ? 5.129 -1.275 -6.09 1 79.56 111 VAL B C 1
ATOM 1676 O O . VAL B 1 111 ? 4.926 -2.211 -5.312 1 79.56 111 VAL B O 1
ATOM 1679 N N . TRP B 1 112 ? 5.078 -1.245 -7.391 1 81.44 112 TRP B N 1
ATOM 1680 C CA . TRP B 1 112 ? 4.762 -2.527 -8.016 1 81.44 112 TRP B CA 1
ATOM 1681 C C . TRP B 1 112 ? 5.906 -3.52 -7.824 1 81.44 112 TRP B C 1
ATOM 1683 O O . TRP B 1 112 ? 7.059 -3.209 -8.125 1 81.44 112 TRP B O 1
ATOM 1693 N N . THR B 1 113 ? 5.648 -4.648 -7.336 1 77.38 113 THR B N 1
ATOM 1694 C CA . THR B 1 113 ? 6.664 -5.664 -7.074 1 77.38 113 THR B CA 1
ATOM 1695 C C . THR B 1 113 ? 6.605 -6.773 -8.117 1 77.38 113 THR B C 1
ATOM 1697 O O . THR B 1 113 ? 7.629 -7.367 -8.461 1 77.38 113 THR B O 1
ATOM 1700 N N . GLY B 1 114 ? 5.371 -7.07 -8.57 1 77.81 114 GLY B N 1
ATOM 1701 C CA . GLY B 1 114 ? 5.25 -8.102 -9.586 1 77.81 114 GLY B CA 1
ATOM 1702 C C . GLY B 1 114 ? 3.826 -8.594 -9.773 1 77.81 114 GLY B C 1
ATOM 1703 O O . GLY B 1 114 ? 2.898 -8.07 -9.148 1 77.81 114 GLY B O 1
ATOM 1704 N N . SER B 1 115 ? 3.697 -9.398 -10.93 1 77.44 115 SER B N 1
ATOM 1705 C CA . SER B 1 115 ? 2.43 -10.078 -11.18 1 77.44 115 SER B CA 1
ATOM 1706 C C . SER B 1 115 ? 2.545 -11.578 -10.938 1 77.44 115 SER B C 1
ATOM 1708 O O . SER B 1 115 ? 3.623 -12.156 -11.094 1 77.44 115 SER B O 1
ATOM 1710 N N . ALA B 1 116 ? 1.603 -12.062 -10.25 1 76.25 116 ALA B N 1
ATOM 1711 C CA . ALA B 1 116 ? 1.556 -13.508 -10.039 1 76.25 116 ALA B CA 1
ATOM 1712 C C . ALA B 1 116 ? 0.164 -14.055 -10.336 1 76.25 116 ALA B C 1
ATOM 1714 O O . ALA B 1 116 ? -0.836 -13.352 -10.18 1 76.25 116 ALA B O 1
#

InterPro domains:
  IPR003599 Immunoglobulin domain subtype [SM00409] (26-116)
  IPR007110 Immunoglobulin-like domain [PS50835] (20-116)
  IPR013106 Immunoglobulin V-set domain [PF07686] (31-113)
  IPR013106 Immunoglobulin V-set domain [SM00406] (36-111)
  IPR013783 Immunoglobulin-like fold [G3DSA:2.60.40.10] (12-115)
  IPR036179 Immunoglobulin-like domain superfamily [SSF48726] (21-114)
  IPR050150 Immunoglobulin Variable Light Chain [PTHR23267] (19-110)

Nearest PDB structures (foldseek):
  7x8w-assembly1_L  TM=9.190E-01  e=4.943E-09  Homo sapiens
  7wp2-assembly1_L  TM=8.986E-01  e=6.514E-09  Homo sapiens
  4unt-assembly1_B  TM=8.090E-01  e=3.550E-09  Homo sapiens
  7lz6-assembly1_F  TM=8.827E-01  e=3.412E-08  Homo sapiens
  8kad-assembly1_B-2  TM=8.493E-01  e=3.056E-08  Homo sapiens